Protein AF-0000000086571481 (afdb_homodimer)

Radius of gyration: 24.24 Å; Cα contacts (8 Å, |Δi|>4): 259; chains: 2; bounding box: 59×86×60 Å

pLDDT: mean 73.77, std 25.84, range [26.7, 97.31]

Foldseek 3Di:
DPPPPPPPPVVVVVVVVPDVPVCPDPVLDQDEEEDEPPDPPDDDLLVVLVCCLPPHSHQEYEYADPPPSNVVSNPPRRRYYHYHYPPVCVVVVVVVVVVVD/DDPPVPPPPPVVVVVVVPDVVVCPPVPLPQDEEEDEPPDPPDDDLLVVLVCCLPPHSHQEYEYADPPPSNVVSNPPRRRYYHYHYPPVCVVVVVVVVVVVD

Secondary structure (DSSP, 8-state):
--------THHHHHHHHHS------S-----EEEE-TTSTTPPPHHHHHHHHHHHS---EEEESS--HHHHHHHTTSS-EEEEEE-GGGHHHHHHHHHTT-/--------THHHHHHHHH-------S-----EEEE-TTSTTPPPHHHHHHHHHHHS---EEEESS--HHHHHHHTTSS-EEEEEE-GGGHHHHHHHHHTT-

Solvent-accessible surface area (backbone atoms only — not comparable to full-atom values): 11844 Å² total; per-residue (Å²): 137,81,77,73,75,68,76,60,72,60,59,67,56,52,59,72,63,54,67,80,58,71,73,75,55,94,53,81,64,77,40,63,48,82,52,65,86,80,56,82,87,61,70,60,60,53,57,52,39,48,45,38,62,74,72,47,86,50,40,28,38,36,29,69,60,74,52,30,69,61,39,54,42,40,36,82,64,71,36,25,38,33,33,41,39,55,25,88,48,30,59,62,54,22,53,24,39,43,70,72,103,133,83,79,72,73,70,76,61,71,60,58,64,56,51,58,73,63,52,67,78,58,71,74,73,54,92,53,79,63,79,37,63,47,82,53,64,87,81,57,82,88,60,70,60,60,55,57,52,41,48,44,39,62,74,73,49,86,51,40,27,38,35,29,68,59,73,51,32,69,62,37,54,44,40,35,84,64,70,35,25,38,32,30,41,39,55,26,90,48,30,58,61,54,22,53,25,40,43,71,74,106

Structure (mmCIF, N/CA/C/O backbone):
data_AF-0000000086571481-model_v1
#
loop_
_entity.id
_entity.type
_entity.pdbx_description
1 polymer 'Glucan endo-1,3-beta-D-glucosidase'
#
loop_
_atom_site.group_PDB
_atom_site.id
_atom_site.type_symbol
_atom_site.label_atom_id
_atom_site.label_alt_id
_atom_site.label_comp_id
_atom_site.label_asym_id
_atom_site.label_entity_id
_atom_site.label_seq_id
_atom_site.pdbx_PDB_ins_code
_atom_site.Cartn_x
_atom_site.Cartn_y
_atom_site.Cartn_z
_atom_site.occupancy
_atom_site.B_iso_or_equiv
_atom_site.auth_seq_id
_atom_site.auth_comp_id
_atom_site.auth_asym_id
_atom_site.auth_atom_id
_atom_site.pdbx_PDB_model_num
ATOM 1 N N . MET A 1 1 ? -39.125 31.594 43.531 1 30.11 1 MET A N 1
ATOM 2 C CA . MET A 1 1 ? -38.25 32.219 42.531 1 30.11 1 MET A CA 1
ATOM 3 C C . MET A 1 1 ? -37 31.375 42.281 1 30.11 1 MET A C 1
ATOM 5 O O . MET A 1 1 ? -36 31.531 42.969 1 30.11 1 MET A O 1
ATOM 9 N N . GLU A 1 2 ? -37.219 30 42.125 1 37.22 2 GLU A N 1
ATOM 10 C CA . GLU A 1 2 ? -36.281 28.891 41.969 1 37.22 2 GLU A CA 1
ATOM 11 C C . GLU A 1 2 ? -35.344 29.094 40.781 1 37.22 2 GLU A C 1
ATOM 13 O O . GLU A 1 2 ? -35.812 29.328 39.656 1 37.22 2 GLU A O 1
ATOM 18 N N . LYS A 1 3 ? -34.219 29.812 41.062 1 36.91 3 LYS A N 1
ATOM 19 C CA . LYS A 1 3 ? -33.094 30.141 40.188 1 36.91 3 LYS A CA 1
ATOM 20 C C . LYS A 1 3 ? -32.656 28.906 39.375 1 36.91 3 LYS A C 1
ATOM 22 O O . LYS A 1 3 ? -32.312 27.891 39.969 1 36.91 3 LYS A O 1
ATOM 27 N N . GLU A 1 4 ? -33.406 28.609 38.312 1 39.09 4 GLU A N 1
ATOM 28 C CA . GLU A 1 4 ? -33.094 27.641 37.25 1 39.09 4 GLU A CA 1
ATOM 29 C C . GLU A 1 4 ? -31.641 27.766 36.812 1 39.09 4 GLU A C 1
ATOM 31 O O . GLU A 1 4 ? -31.25 28.766 36.188 1 39.09 4 GLU A O 1
ATOM 36 N N . ASN A 1 5 ? -30.734 27.484 37.844 1 38.47 5 ASN A N 1
ATOM 37 C CA . ASN A 1 5 ? -29.312 27.375 37.531 1 38.47 5 ASN A CA 1
ATOM 38 C C . ASN A 1 5 ? -29.078 26.672 36.219 1 38.47 5 ASN A C 1
ATOM 40 O O . ASN A 1 5 ? -29.438 25.516 36.031 1 38.47 5 ASN A O 1
ATOM 44 N N . GLY A 1 6 ? -29.469 27.453 35.188 1 35.94 6 GLY A N 1
ATOM 45 C CA . GLY A 1 6 ? -29.203 27.094 33.812 1 35.94 6 GLY A CA 1
ATOM 46 C C . GLY A 1 6 ? -27.828 26.5 33.594 1 35.94 6 GLY A C 1
ATOM 47 O O . GLY A 1 6 ? -26.812 27.156 33.844 1 35.94 6 GLY A O 1
ATOM 48 N N . VAL A 1 7 ? -27.719 25.203 34.125 1 40.81 7 VAL A N 1
ATOM 49 C CA . VAL A 1 7 ? -26.609 24.344 33.75 1 40.81 7 VAL A CA 1
ATOM 50 C C . VAL A 1 7 ? -26.156 24.625 32.344 1 40.81 7 VAL A C 1
ATOM 52 O O . VAL A 1 7 ? -26.938 24.469 31.391 1 40.81 7 VAL A O 1
ATOM 55 N N . SER A 1 8 ? -25.406 25.75 32.219 1 38.91 8 SER A N 1
ATOM 56 C CA . SER A 1 8 ? -24.812 26.312 31.016 1 38.91 8 SER A CA 1
ATOM 57 C C . SER A 1 8 ? -24.25 25.219 30.125 1 38.91 8 SER A C 1
ATOM 59 O O . SER A 1 8 ? -23.578 24.297 30.609 1 38.91 8 SER A O 1
ATOM 61 N N . THR A 1 9 ? -24.969 24.875 29.016 1 44 9 THR A N 1
ATOM 62 C CA . THR A 1 9 ? -24.688 24.141 27.781 1 44 9 THR A CA 1
ATOM 63 C C . THR A 1 9 ? -23.203 24.266 27.406 1 44 9 THR A C 1
ATOM 65 O O . THR A 1 9 ? -22.734 23.578 26.5 1 44 9 THR A O 1
ATOM 68 N N . SER A 1 10 ? -22.594 25.25 28.125 1 44.09 10 SER A N 1
ATOM 69 C CA . SER A 1 10 ? -21.234 25.531 27.656 1 44.09 10 SER A CA 1
ATOM 70 C C . SER A 1 10 ? -20.266 24.438 28.062 1 44.09 10 SER A C 1
ATOM 72 O O . SER A 1 10 ? -19.281 24.172 27.375 1 44.09 10 SER A O 1
ATOM 74 N N . VAL A 1 11 ? -20.531 23.875 29.312 1 40.03 11 VAL A N 1
ATOM 75 C CA . VAL A 1 11 ? -19.531 22.969 29.859 1 40.03 11 VAL A CA 1
ATOM 76 C C . VAL A 1 11 ? -19.516 21.656 29.047 1 40.03 11 VAL A C 1
ATOM 78 O O . VAL A 1 11 ? -18.469 21.031 28.891 1 40.03 11 VAL A O 1
ATOM 81 N N . VAL A 1 12 ? -20.734 21.203 28.688 1 36.91 12 VAL A N 1
ATOM 82 C CA . VAL A 1 12 ? -20.766 19.938 27.984 1 36.91 12 VAL A CA 1
ATOM 83 C C . VAL A 1 12 ? -20.047 20.062 26.641 1 36.91 12 VAL A C 1
ATOM 85 O O . VAL A 1 12 ? -19.578 19.078 26.078 1 36.91 12 VAL A O 1
ATOM 88 N N . ALA A 1 13 ? -20.188 21.25 26.031 1 37.34 13 ALA A N 1
ATOM 89 C CA . ALA A 1 13 ? -19.516 21.406 24.734 1 37.34 13 ALA A CA 1
ATOM 90 C C . ALA A 1 13 ? -18 21.344 24.891 1 37.34 13 ALA A C 1
ATOM 92 O O . ALA A 1 13 ? -17.312 20.812 24.016 1 37.34 13 ALA A O 1
ATOM 93 N N . ASN A 1 14 ? -17.5 21.844 26.016 1 34.12 14 ASN A N 1
ATOM 94 C CA . ASN A 1 14 ? -16.047 21.859 26.172 1 34.12 14 ASN A CA 1
ATOM 95 C C . ASN A 1 14 ? -15.484 20.453 26.375 1 34.12 14 ASN A C 1
ATOM 97 O O . ASN A 1 14 ? -14.328 20.188 26.047 1 34.12 14 ASN A O 1
ATOM 101 N N . VAL A 1 15 ? -16.188 19.641 27.188 1 34.75 15 VAL A N 1
ATOM 102 C CA . VAL A 1 15 ? -15.57 18.359 27.516 1 34.75 15 VAL A CA 1
ATOM 103 C C . VAL A 1 15 ? -15.453 17.516 26.266 1 34.75 15 VAL A C 1
ATOM 105 O O . VAL A 1 15 ? -14.508 16.734 26.109 1 34.75 15 VAL A O 1
ATOM 108 N N . LEU A 1 16 ? -16.547 17.562 25.453 1 33 16 LEU A N 1
ATOM 109 C CA . LEU A 1 16 ? -16.422 16.703 24.297 1 33 16 LEU A CA 1
ATOM 110 C C . LEU A 1 16 ? -15.266 17.141 23.406 1 33 16 LEU A C 1
ATOM 112 O O . LEU A 1 16 ? -14.852 16.406 22.5 1 33 16 LEU A O 1
ATOM 116 N N . LEU A 1 17 ? -14.969 18.453 23.469 1 32.47 17 LEU A N 1
ATOM 117 C CA . LEU A 1 17 ? -13.891 18.859 22.562 1 32.47 17 LEU A CA 1
ATOM 118 C C . LEU A 1 17 ? -12.562 18.266 23 1 32.47 17 LEU A C 1
ATOM 120 O O . LEU A 1 17 ? -11.57 18.344 22.281 1 32.47 17 LEU A O 1
ATOM 124 N N . THR A 1 18 ? -12.445 18.016 24.344 1 29.84 18 THR A N 1
ATOM 125 C CA . THR A 1 18 ? -11.086 17.766 24.828 1 29.84 18 THR A CA 1
ATOM 126 C C . THR A 1 18 ? -10.406 16.703 23.969 1 29.84 18 THR A C 1
ATOM 128 O O . THR A 1 18 ? -9.273 16.891 23.516 1 29.84 18 THR A O 1
ATOM 131 N N . PHE A 1 19 ? -10.43 15.43 24.594 1 26.7 19 PHE A N 1
ATOM 132 C CA . PHE A 1 19 ? -9.336 14.477 24.703 1 26.7 19 PHE A CA 1
ATOM 133 C C . PHE A 1 19 ? -9.031 13.836 23.359 1 26.7 19 PHE A C 1
ATOM 135 O O . PHE A 1 19 ? -8.258 12.875 23.281 1 26.7 19 PHE A O 1
ATOM 142 N N . VAL A 1 20 ? -9.969 13.922 22.344 1 27.55 20 VAL A N 1
ATOM 143 C CA . VAL A 1 20 ? -9.461 12.938 21.406 1 27.55 20 VAL A CA 1
ATOM 144 C C . VAL A 1 20 ? -8.047 13.312 20.969 1 27.55 20 VAL A C 1
ATOM 146 O O . VAL A 1 20 ? -7.859 14.062 20.016 1 27.55 20 VAL A O 1
ATOM 149 N N . ILE A 1 21 ? -7.336 13.992 21.891 1 27.34 21 ILE A N 1
ATOM 150 C CA . ILE A 1 21 ? -5.934 14.156 21.516 1 27.34 21 ILE A CA 1
ATOM 151 C C . ILE A 1 21 ? -5.359 12.812 21.062 1 27.34 21 ILE A C 1
ATOM 153 O O . ILE A 1 21 ? -5.203 11.891 21.875 1 27.34 21 ILE A O 1
ATOM 157 N N . THR A 1 22 ? -6 12.18 20.078 1 28.73 22 THR A N 1
ATOM 158 C CA . THR A 1 22 ? -5.234 11.047 19.562 1 28.73 22 THR A CA 1
ATOM 159 C C . THR A 1 22 ? -3.74 11.352 19.594 1 28.73 22 THR A C 1
ATOM 161 O O . THR A 1 22 ? -3.299 12.375 19.078 1 28.73 22 THR A O 1
ATOM 164 N N . PHE A 1 23 ? -3.145 11.141 20.766 1 26.94 23 PHE A N 1
ATOM 165 C CA . PHE A 1 23 ? -1.722 11 21.047 1 26.94 23 PHE A CA 1
ATOM 166 C C . PHE A 1 23 ? -0.96 10.57 19.797 1 26.94 23 PHE A C 1
ATOM 168 O O . PHE A 1 23 ? -1.201 9.492 19.266 1 26.94 23 PHE A O 1
ATOM 175 N N . PHE A 1 24 ? -0.758 11.5 18.891 1 29.8 24 PHE A N 1
ATOM 176 C CA . PHE A 1 24 ? 0.356 11.43 17.953 1 29.8 24 PHE A CA 1
ATOM 177 C C . PHE A 1 24 ? 1.649 11.078 18.672 1 29.8 24 PHE A C 1
ATOM 179 O O . PHE A 1 24 ? 2.326 11.953 19.219 1 29.8 24 PHE A O 1
ATOM 186 N N . ILE A 1 25 ? 1.537 10.406 19.891 1 30.2 25 ILE A N 1
ATOM 187 C CA . ILE A 1 25 ? 2.826 10.125 20.516 1 30.2 25 ILE A CA 1
ATOM 188 C C . ILE A 1 25 ? 3.922 10.117 19.453 1 30.2 25 ILE A C 1
ATOM 190 O O . ILE A 1 25 ? 3.637 9.992 18.25 1 30.2 25 ILE A O 1
ATOM 194 N N . GLY A 1 26 ? 5.223 9.789 20.031 1 34.69 26 GLY A N 1
ATOM 195 C CA . GLY A 1 26 ? 6.566 9.805 19.484 1 34.69 26 GLY A CA 1
ATOM 196 C C . GLY A 1 26 ? 6.656 9.141 18.109 1 34.69 26 GLY A C 1
ATOM 197 O O . GLY A 1 26 ? 7.25 8.07 17.969 1 34.69 26 GLY A O 1
ATOM 198 N N . VAL A 1 27 ? 5.734 8.68 17.5 1 36.59 27 VAL A N 1
ATOM 199 C CA . VAL A 1 27 ? 5.402 7.879 16.328 1 36.59 27 VAL A CA 1
ATOM 200 C C . VAL A 1 27 ? 6.258 8.32 15.133 1 36.59 27 VAL A C 1
ATOM 202 O O . VAL A 1 27 ? 6.129 9.445 14.648 1 36.59 27 VAL A O 1
ATOM 205 N N . GLN A 1 28 ? 7.574 8.234 15.281 1 45.03 28 GLN A N 1
ATOM 206 C CA . GLN A 1 28 ? 8.312 8.664 14.094 1 45.03 28 GLN A CA 1
ATOM 207 C C . GLN A 1 28 ? 7.414 8.656 12.859 1 45.03 28 GLN A C 1
ATOM 209 O O . GLN A 1 28 ? 6.891 7.605 12.477 1 45.03 28 GLN A O 1
ATOM 214 N N . GLY A 1 29 ? 6.418 9.555 12.805 1 61.88 29 GLY A N 1
ATOM 215 C CA . GLY A 1 29 ? 5.504 9.758 11.688 1 61.88 29 GLY A CA 1
ATOM 216 C C . GLY A 1 29 ? 6.082 9.312 10.359 1 61.88 29 GLY A C 1
ATOM 217 O O . GLY A 1 29 ? 7.301 9.195 10.211 1 61.88 29 GLY A O 1
ATOM 218 N N . THR A 1 30 ? 5.398 8.484 9.898 1 74.69 30 THR A N 1
ATOM 219 C CA . THR A 1 30 ? 5.75 8.156 8.523 1 74.69 30 THR A CA 1
ATOM 220 C C . THR A 1 30 ? 5.652 9.391 7.637 1 74.69 30 THR A C 1
ATOM 222 O O . THR A 1 30 ? 4.625 10.078 7.625 1 74.69 30 THR A O 1
ATOM 225 N N . ILE A 1 31 ? 6.805 10.031 7.43 1 84.25 31 ILE A N 1
ATOM 226 C CA . ILE A 1 31 ? 6.855 11.008 6.344 1 84.25 31 ILE A CA 1
ATOM 227 C C . ILE A 1 31 ? 7.074 10.281 5.016 1 84.25 31 ILE A C 1
ATOM 229 O O . ILE A 1 31 ? 8.031 9.523 4.867 1 84.25 31 ILE A O 1
ATOM 233 N N . GLY A 1 32 ? 6.18 10.414 4.168 1 87.25 32 GLY A N 1
ATOM 234 C CA . GLY A 1 32 ? 6.25 9.672 2.92 1 87.25 32 GLY A CA 1
ATOM 235 C C . GLY A 1 32 ? 6.137 10.562 1.692 1 87.25 32 GLY A C 1
ATOM 236 O O . GLY A 1 32 ? 5.777 11.734 1.798 1 87.25 32 GLY A O 1
ATOM 237 N N . VAL A 1 33 ? 6.574 10.102 0.545 1 87.75 33 VAL A N 1
ATOM 238 C CA . VAL A 1 33 ? 6.41 10.727 -0.762 1 87.75 33 VAL A CA 1
ATOM 239 C C . VAL A 1 33 ? 5.738 9.75 -1.725 1 87.75 33 VAL A C 1
ATOM 241 O O . VAL A 1 33 ? 5.809 8.531 -1.532 1 87.75 33 VAL A O 1
ATOM 244 N N . ASN A 1 34 ? 4.926 10.266 -2.604 1 86.94 34 ASN A N 1
ATOM 245 C CA . ASN A 1 34 ? 4.395 9.469 -3.703 1 86.94 34 ASN A CA 1
ATOM 246 C C . ASN A 1 34 ? 5.41 9.328 -4.832 1 86.94 34 ASN A C 1
ATOM 248 O O . ASN A 1 34 ? 6.023 10.312 -5.25 1 86.94 34 ASN A O 1
ATOM 252 N N . TYR A 1 35 ? 5.703 8.047 -5.141 1 88.31 35 TYR A N 1
ATOM 253 C CA . TYR A 1 35 ? 6.562 7.762 -6.285 1 88.31 35 TYR A CA 1
ATOM 254 C C . TYR A 1 35 ? 5.793 7.02 -7.375 1 88.31 35 TYR A C 1
ATOM 256 O O . TYR A 1 35 ? 5.297 5.914 -7.152 1 88.31 35 TYR A O 1
ATOM 264 N N . GLY A 1 36 ? 5.48 7.699 -8.445 1 81.94 36 GLY A N 1
ATOM 265 C CA . GLY A 1 36 ? 4.859 7.109 -9.617 1 81.94 36 GLY A CA 1
ATOM 266 C C . GLY A 1 36 ? 5.688 7.277 -10.883 1 81.94 36 GLY A C 1
ATOM 267 O O . GLY A 1 36 ? 6.461 8.234 -11 1 81.94 36 GLY A O 1
ATOM 268 N N . THR A 1 37 ? 5.789 6.234 -11.688 1 70.62 37 THR A N 1
ATOM 269 C CA . THR A 1 37 ? 6.594 6.23 -12.906 1 70.62 37 THR A CA 1
ATOM 270 C C . THR A 1 37 ? 5.949 7.098 -13.984 1 70.62 37 THR A C 1
ATOM 272 O O . THR A 1 37 ? 6.449 7.176 -15.109 1 70.62 37 THR A O 1
ATOM 275 N N . VAL A 1 38 ? 4.957 7.758 -13.672 1 66.31 38 VAL A N 1
ATOM 276 C CA . VAL A 1 38 ? 4.254 8.453 -14.75 1 66.31 38 VAL A CA 1
ATOM 277 C C . VAL A 1 38 ? 4.996 9.742 -15.102 1 66.31 38 VAL A C 1
ATOM 279 O O . VAL A 1 38 ? 4.883 10.242 -16.219 1 66.31 38 VAL A O 1
ATOM 282 N N . VAL A 1 39 ? 5.809 10.188 -14.227 1 61.25 39 VAL A N 1
ATOM 283 C CA . VAL A 1 39 ? 6.48 11.453 -14.516 1 61.25 39 VAL A CA 1
ATOM 284 C C . VAL A 1 39 ? 7.699 11.195 -15.398 1 61.25 39 VAL A C 1
ATOM 286 O O . VAL A 1 39 ? 8.453 10.242 -15.172 1 61.25 39 VAL A O 1
ATOM 289 N N . ASN A 1 40 ? 7.812 11.961 -16.469 1 73.12 40 ASN A N 1
ATOM 290 C CA . ASN A 1 40 ? 8.93 11.914 -17.406 1 73.12 40 ASN A CA 1
ATOM 291 C C . ASN A 1 40 ? 10.211 12.438 -16.781 1 73.12 40 ASN A C 1
ATOM 293 O O . ASN A 1 40 ? 10.172 13.281 -15.883 1 73.12 40 ASN A O 1
ATOM 297 N N . ASP A 1 41 ? 11.367 11.797 -17.094 1 80.81 41 ASP A N 1
ATOM 298 C CA . ASP A 1 41 ? 12.727 12.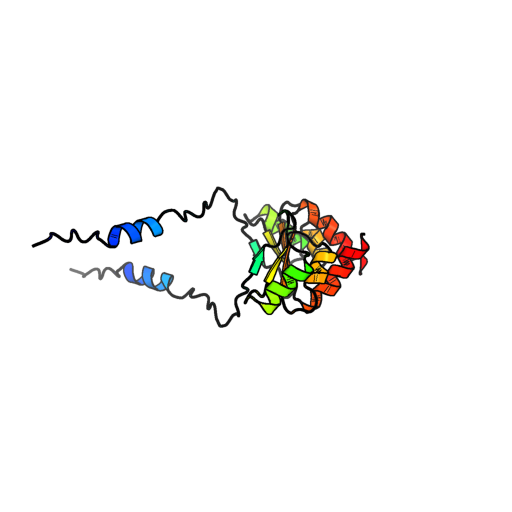273 -16.812 1 80.81 41 ASP A CA 1
ATOM 299 C C . ASP A 1 41 ? 13.086 12.062 -15.344 1 80.81 41 ASP A C 1
ATOM 301 O O . ASP A 1 41 ? 13.82 12.875 -14.766 1 80.81 41 ASP A O 1
ATOM 305 N N . LEU A 1 42 ? 12.375 11.227 -14.734 1 80 42 LEU A N 1
ATOM 306 C CA . LEU A 1 42 ? 12.852 10.875 -13.398 1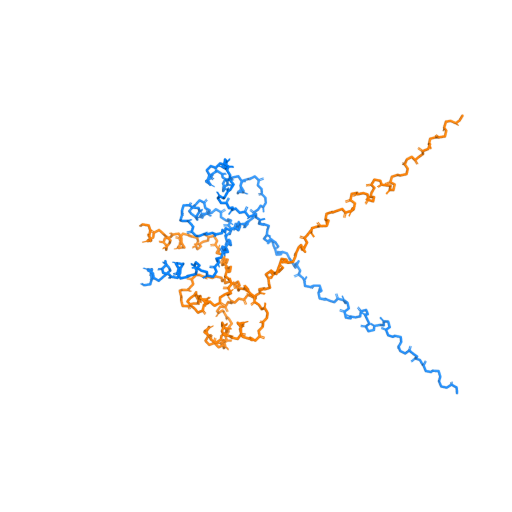 80 42 LEU A CA 1
ATOM 307 C C . LEU A 1 42 ? 14.164 10.094 -13.477 1 80 42 LEU A C 1
ATOM 309 O O . LEU A 1 42 ? 14.359 9.297 -14.398 1 80 42 LEU A O 1
ATOM 313 N N . PRO A 1 43 ? 15.125 10.547 -12.6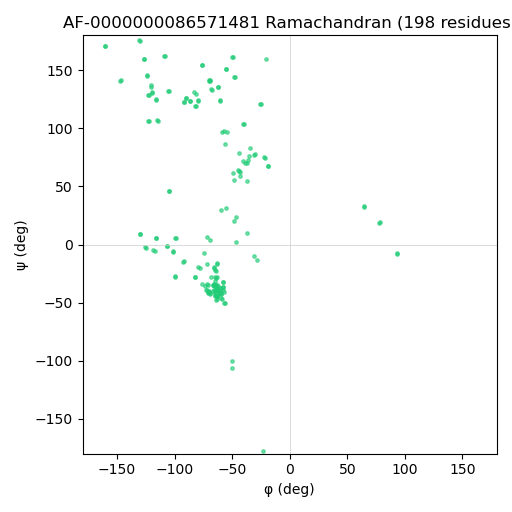09 1 89.88 43 PRO A N 1
ATOM 314 C CA . PRO A 1 43 ? 16.297 9.68 -12.523 1 89.88 43 PRO A CA 1
ATOM 315 C C . PRO A 1 43 ? 15.945 8.211 -12.305 1 89.88 43 PRO A C 1
ATOM 317 O O . PRO A 1 43 ? 14.789 7.891 -12.016 1 89.88 43 PRO A O 1
ATOM 320 N N . PRO A 1 44 ? 16.969 7.258 -12.617 1 93.62 44 PRO A N 1
ATOM 321 C CA . PRO A 1 44 ? 16.719 5.855 -12.273 1 93.62 44 PRO A CA 1
ATOM 322 C C . PRO A 1 44 ? 16.203 5.688 -10.844 1 93.62 44 PRO A C 1
ATOM 324 O O . PRO A 1 44 ? 16.594 6.438 -9.945 1 93.62 44 PRO A O 1
ATOM 327 N N . VAL A 1 45 ? 15.367 4.805 -10.594 1 93.81 45 VAL A N 1
ATOM 328 C CA . VAL A 1 45 ? 14.695 4.602 -9.312 1 93.81 45 VAL A CA 1
ATOM 329 C C . VAL A 1 45 ? 15.727 4.383 -8.211 1 93.81 45 VAL A C 1
ATOM 331 O O . VAL A 1 45 ? 15.516 4.793 -7.066 1 93.81 45 VAL A O 1
ATOM 334 N N . GLU A 1 46 ? 16.922 3.729 -8.562 1 96.69 46 GLU A N 1
ATOM 335 C CA . GLU A 1 46 ? 17.969 3.5 -7.57 1 96.69 46 GLU A CA 1
ATOM 336 C C . GLU A 1 46 ? 18.516 4.82 -7.043 1 96.69 46 GLU A C 1
ATOM 338 O O . GLU A 1 46 ? 18.844 4.93 -5.859 1 96.69 46 GLU A O 1
ATOM 343 N N . GLU A 1 47 ? 18.609 5.719 -7.965 1 95.62 47 GLU A N 1
ATOM 344 C CA . GLU A 1 47 ? 19.109 7.035 -7.562 1 95.62 47 GLU A CA 1
ATOM 345 C C . GLU A 1 47 ? 18.094 7.75 -6.668 1 95.62 47 GLU A C 1
ATOM 347 O O . GLU A 1 47 ? 18.484 8.398 -5.691 1 95.62 47 GLU A O 1
ATOM 352 N N . VAL A 1 48 ? 16.812 7.66 -7.023 1 95.12 48 VAL A N 1
ATOM 353 C CA . VAL A 1 48 ? 15.766 8.258 -6.203 1 95.12 48 VAL A CA 1
ATOM 354 C C . VAL A 1 48 ? 15.789 7.637 -4.809 1 95.12 48 VAL A C 1
ATOM 356 O O . VAL A 1 48 ? 15.773 8.352 -3.805 1 95.12 48 VAL A O 1
ATOM 359 N N . ALA A 1 49 ? 15.883 6.324 -4.676 1 96.75 49 ALA A N 1
ATOM 360 C CA . ALA A 1 49 ? 15.914 5.617 -3.398 1 96.75 49 ALA A CA 1
ATOM 361 C C . ALA A 1 49 ? 17.109 6.066 -2.557 1 96.75 49 ALA A C 1
ATOM 363 O O . ALA A 1 49 ? 16.969 6.316 -1.358 1 96.75 49 ALA A O 1
ATOM 364 N N . HIS A 1 50 ? 18.234 6.199 -3.191 1 96.88 50 HIS A N 1
ATOM 365 C CA . HIS A 1 50 ? 19.453 6.645 -2.506 1 96.88 50 HIS A CA 1
ATOM 366 C C . HIS A 1 50 ? 19.297 8.062 -1.974 1 96.88 50 HIS A C 1
ATOM 368 O O . HIS A 1 50 ? 19.656 8.352 -0.832 1 96.88 50 HIS A O 1
ATOM 374 N N . PHE A 1 51 ? 18.797 8.992 -2.801 1 96.25 51 PHE A N 1
ATOM 375 C CA . PHE A 1 51 ? 18.562 10.375 -2.391 1 96.25 51 PHE A CA 1
ATOM 376 C C . PHE A 1 51 ? 17.641 10.43 -1.174 1 96.25 51 PHE A C 1
ATOM 378 O O . PHE A 1 51 ? 17.953 11.109 -0.19 1 96.25 51 PHE A O 1
ATOM 385 N N . LEU A 1 52 ? 16.469 9.719 -1.237 1 93.88 52 LEU A N 1
ATOM 386 C CA . LEU A 1 52 ? 15.516 9.719 -0.14 1 93.88 52 LEU A CA 1
ATOM 387 C C . LEU A 1 52 ? 16.156 9.227 1.15 1 93.88 52 LEU A C 1
ATOM 389 O O . LEU A 1 52 ? 15.938 9.805 2.219 1 93.88 52 LEU A O 1
ATOM 393 N N . LEU A 1 53 ? 17.031 8.172 0.98 1 96.44 53 LEU A N 1
ATOM 394 C CA . LEU A 1 53 ? 17.656 7.566 2.148 1 96.44 53 LEU A CA 1
ATOM 395 C C . LEU A 1 53 ? 18.719 8.5 2.734 1 96.44 53 LEU A C 1
ATOM 397 O O . LEU A 1 53 ? 18.781 8.695 3.951 1 96.44 53 LEU A O 1
ATOM 401 N N . GLN A 1 54 ? 19.484 9.18 1.906 1 96.69 54 GLN A N 1
ATOM 402 C CA . GLN A 1 54 ? 20.688 9.852 2.367 1 96.69 54 GLN A CA 1
ATOM 403 C C . GLN A 1 54 ? 20.438 11.336 2.586 1 96.69 54 GLN A C 1
ATOM 405 O O . GLN A 1 54 ? 21.125 11.977 3.393 1 96.69 54 GLN A O 1
ATOM 410 N N . LYS A 1 55 ? 19.531 11.883 1.874 1 96.25 55 LYS A N 1
ATOM 411 C CA . LYS A 1 55 ? 19.453 13.336 1.811 1 96.25 55 LYS A CA 1
ATOM 412 C C . LYS A 1 55 ? 18.141 13.844 2.381 1 96.25 55 LYS A C 1
ATOM 414 O O . LYS A 1 55 ? 17.891 15.055 2.412 1 96.25 55 LYS A O 1
ATOM 419 N N . THR A 1 56 ? 17.172 13.023 2.764 1 93.44 56 THR A N 1
ATOM 420 C CA . THR A 1 56 ? 15.891 13.461 3.287 1 93.44 56 THR A CA 1
ATOM 421 C C . THR A 1 56 ? 15.555 12.742 4.586 1 93.44 56 THR A C 1
ATOM 423 O O . THR A 1 56 ? 16.297 11.867 5.027 1 93.44 56 THR A O 1
ATOM 426 N N . ILE A 1 57 ? 14.461 13.094 5.254 1 92 57 ILE A N 1
ATOM 427 C CA . ILE A 1 57 ? 13.961 12.453 6.461 1 92 57 ILE A CA 1
ATOM 428 C C . ILE A 1 57 ? 12.836 11.484 6.098 1 92 57 ILE A C 1
ATOM 430 O O . ILE A 1 57 ? 12.172 10.938 6.98 1 92 57 ILE A O 1
ATOM 434 N N . ILE A 1 58 ? 12.594 11.297 4.812 1 90 58 ILE A N 1
ATOM 435 C CA . ILE A 1 58 ? 11.523 10.43 4.34 1 90 58 ILE A CA 1
ATOM 436 C C . ILE A 1 58 ? 11.773 8.992 4.801 1 90 58 ILE A C 1
ATOM 438 O O . ILE A 1 58 ? 12.891 8.477 4.668 1 90 58 ILE A O 1
ATOM 442 N N . ASN A 1 59 ? 10.773 8.344 5.285 1 93.5 59 ASN A N 1
ATOM 443 C CA . ASN A 1 59 ? 10.93 6.957 5.707 1 93.5 59 ASN A CA 1
ATOM 444 C C . ASN A 1 59 ? 9.844 6.066 5.125 1 93.5 59 ASN A C 1
ATOM 446 O O . ASN A 1 59 ? 9.711 4.906 5.52 1 93.5 59 ASN A O 1
ATOM 450 N N . CYS A 1 60 ? 9.062 6.613 4.211 1 94.06 60 CYS A N 1
ATOM 451 C CA . CYS A 1 60 ? 8.039 5.836 3.518 1 94.06 60 CYS A CA 1
ATOM 452 C C . CYS A 1 60 ? 7.852 6.336 2.09 1 94.06 60 CYS A C 1
ATOM 454 O O . CYS A 1 60 ? 7.883 7.543 1.839 1 94.06 60 CYS A O 1
ATOM 456 N N . VAL A 1 61 ? 7.664 5.441 1.146 1 94.44 61 VAL A N 1
ATOM 457 C CA . VAL A 1 61 ? 7.32 5.77 -0.233 1 94.44 61 VAL A CA 1
ATOM 458 C C . VAL A 1 61 ? 6.012 5.086 -0.619 1 94.44 61 VAL A C 1
ATOM 460 O O . VAL A 1 61 ? 5.809 3.908 -0.308 1 94.44 61 VAL A O 1
ATOM 463 N N . ARG A 1 62 ? 5.133 5.875 -1.125 1 92.06 62 ARG A N 1
ATOM 464 C CA . ARG A 1 62 ? 3.9 5.332 -1.686 1 92.06 62 ARG A CA 1
ATOM 465 C C . ARG A 1 62 ? 4.055 5.047 -3.176 1 92.06 62 ARG A C 1
ATOM 467 O O . ARG A 1 62 ? 4.438 5.93 -3.947 1 92.06 62 ARG A O 1
ATOM 474 N N . LEU A 1 63 ? 3.807 3.773 -3.5 1 93.38 63 LEU A N 1
ATOM 475 C CA . LEU A 1 63 ? 3.863 3.303 -4.879 1 93.38 63 LEU A CA 1
ATOM 476 C C . LEU A 1 63 ? 2.465 2.998 -5.406 1 93.38 63 LEU A C 1
ATOM 478 O O . LEU A 1 63 ? 1.548 2.725 -4.629 1 93.38 63 LEU A O 1
ATOM 482 N N . PHE A 1 64 ? 2.328 2.908 -6.742 1 89.56 64 PHE A N 1
ATOM 483 C CA . PHE A 1 64 ? 1.031 2.695 -7.371 1 89.56 64 PHE A CA 1
ATOM 484 C C . PHE A 1 64 ? 1.001 1.362 -8.109 1 89.56 64 PHE A C 1
ATOM 486 O O . PHE A 1 64 ? 0.038 1.061 -8.82 1 89.56 64 PHE A O 1
ATOM 493 N N . ASP A 1 65 ? 2.09 0.62 -7.938 1 88.12 65 ASP A N 1
ATOM 494 C CA . ASP A 1 65 ? 2.164 -0.751 -8.43 1 88.12 65 ASP A CA 1
ATOM 495 C C . ASP A 1 65 ? 3.268 -1.532 -7.719 1 88.12 65 ASP A C 1
ATOM 497 O O . ASP A 1 65 ? 4.023 -0.965 -6.926 1 88.12 65 ASP A O 1
ATOM 501 N N . ALA A 1 66 ? 3.273 -2.807 -7.969 1 91.25 66 ALA A N 1
ATOM 502 C CA . ALA A 1 66 ? 4.266 -3.682 -7.355 1 91.25 66 ALA A CA 1
ATOM 503 C C . ALA A 1 66 ? 5.34 -4.09 -8.359 1 91.25 66 ALA A C 1
ATOM 505 O O . ALA A 1 66 ? 5.73 -5.258 -8.422 1 91.25 66 ALA A O 1
ATOM 506 N N . ASN A 1 67 ? 5.836 -3.104 -9.117 1 90.31 67 ASN A N 1
ATOM 507 C CA . ASN A 1 67 ? 6.922 -3.375 -10.047 1 90.31 67 ASN A CA 1
ATOM 508 C C . ASN A 1 67 ? 8.164 -3.887 -9.328 1 90.31 67 ASN A C 1
ATOM 510 O O . ASN A 1 67 ? 8.688 -3.217 -8.438 1 90.31 67 ASN A O 1
ATOM 514 N N . PRO A 1 68 ? 8.664 -5.09 -9.734 1 92.31 68 PRO A N 1
ATOM 515 C CA . PRO A 1 68 ? 9.766 -5.699 -8.984 1 92.31 68 PRO A CA 1
ATOM 516 C C . PRO A 1 68 ? 11.031 -4.848 -8.992 1 92.31 68 PRO A C 1
ATOM 518 O O . PRO A 1 68 ? 11.766 -4.809 -8 1 92.31 68 PRO A O 1
ATOM 521 N N . SER A 1 69 ? 11.297 -4.176 -10.07 1 92.31 69 SER A N 1
ATOM 522 C CA . SER A 1 69 ? 12.484 -3.334 -10.133 1 92.31 69 SER A CA 1
ATOM 523 C C . SER A 1 69 ? 12.398 -2.176 -9.148 1 92.31 69 SER A C 1
ATOM 525 O O . SER A 1 69 ? 13.391 -1.837 -8.492 1 92.31 69 SER A O 1
ATOM 527 N N . THR A 1 70 ? 11.211 -1.577 -9.125 1 94.44 70 THR A N 1
ATOM 528 C CA . THR A 1 70 ? 11 -0.492 -8.172 1 94.44 70 THR A CA 1
ATOM 529 C C . THR A 1 70 ? 11.109 -1.002 -6.742 1 94.44 70 THR A C 1
ATOM 531 O O . THR A 1 70 ? 11.789 -0.395 -5.91 1 94.44 70 THR A O 1
ATOM 534 N N . 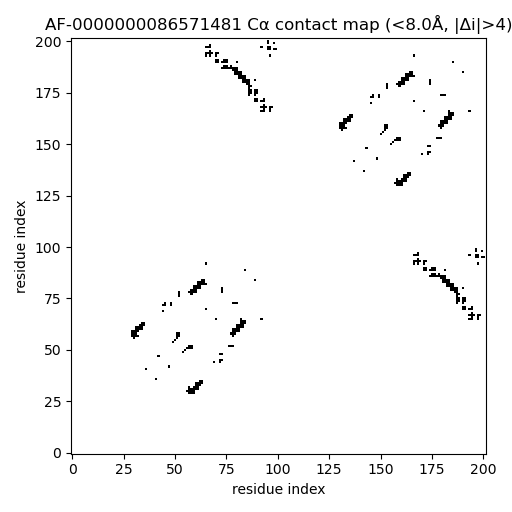LEU A 1 71 ? 10.523 -2.109 -6.461 1 95.31 71 LEU A N 1
ATOM 535 C CA . LEU A 1 71 ? 10.562 -2.701 -5.129 1 95.31 71 LEU A CA 1
ATOM 536 C C . LEU A 1 71 ? 11.992 -3.018 -4.711 1 95.31 71 LEU A C 1
ATOM 538 O O . LEU A 1 71 ? 12.406 -2.689 -3.596 1 95.31 71 LEU A O 1
ATOM 542 N N . ARG A 1 72 ? 12.766 -3.51 -5.594 1 96.56 72 ARG A N 1
ATOM 543 C CA . ARG A 1 72 ? 14.148 -3.883 -5.289 1 96.56 72 ARG A CA 1
ATOM 544 C C . ARG A 1 72 ? 14.984 -2.654 -4.961 1 96.56 72 ARG A C 1
ATOM 546 O O . ARG A 1 72 ? 15.875 -2.717 -4.109 1 96.56 72 ARG A O 1
ATOM 553 N N . ALA A 1 73 ? 14.641 -1.598 -5.648 1 96.69 73 ALA A N 1
ATOM 554 C CA . ALA A 1 73 ? 15.398 -0.371 -5.418 1 96.69 73 ALA A CA 1
ATOM 555 C C . ALA A 1 73 ? 15.203 0.134 -3.99 1 96.69 73 ALA A C 1
ATOM 557 O O . ALA A 1 73 ? 16.062 0.844 -3.453 1 96.69 73 ALA A O 1
ATOM 558 N N . PHE A 1 74 ? 14.117 -0.248 -3.305 1 97.25 74 PHE A N 1
ATOM 559 C CA . PHE A 1 74 ? 13.844 0.24 -1.96 1 97.25 74 PHE A CA 1
ATOM 560 C C . PHE A 1 74 ? 14.102 -0.847 -0.924 1 97.25 74 PHE A C 1
ATOM 562 O O . PHE A 1 74 ? 13.969 -0.61 0.279 1 97.25 74 PHE A O 1
ATOM 569 N N . ALA A 1 75 ? 14.5 -2.025 -1.403 1 97.25 75 ALA A N 1
ATOM 570 C CA . ALA A 1 75 ? 14.766 -3.127 -0.481 1 97.25 75 ALA A CA 1
ATOM 571 C C . ALA A 1 75 ? 16.016 -2.861 0.341 1 97.25 75 ALA A C 1
ATOM 573 O O . ALA A 1 75 ? 16.984 -2.285 -0.161 1 97.25 75 ALA A O 1
ATOM 574 N N . HIS A 1 76 ? 15.977 -3.229 1.594 1 96 76 HIS A N 1
ATOM 575 C CA . HIS A 1 76 ? 17.109 -3.268 2.504 1 96 76 HIS A CA 1
ATOM 576 C C . HIS A 1 76 ? 17.672 -1.868 2.754 1 96 76 HIS A C 1
ATOM 578 O O . HIS A 1 76 ? 18.875 -1.697 2.949 1 96 76 HIS A O 1
ATOM 584 N N . ASN A 1 77 ? 16.828 -0.833 2.75 1 97.06 77 ASN A N 1
ATOM 585 C CA . ASN A 1 77 ? 17.375 0.505 2.975 1 97.06 77 ASN A CA 1
ATOM 586 C C . ASN A 1 77 ? 16.656 1.206 4.129 1 97.06 77 ASN A C 1
ATOM 588 O O . ASN A 1 77 ? 16.969 2.354 4.453 1 97.06 77 ASN A O 1
ATOM 592 N N . GLY A 1 78 ? 15.695 0.592 4.68 1 95.12 78 GLY A N 1
ATOM 593 C CA . GLY A 1 78 ? 15.031 1.143 5.852 1 95.12 78 GLY A CA 1
ATOM 594 C C . GLY A 1 78 ? 13.805 1.974 5.504 1 95.12 78 GLY A C 1
ATOM 595 O O . GLY A 1 78 ? 13.055 2.381 6.395 1 95.12 78 GLY A O 1
ATOM 596 N N . ILE A 1 79 ? 13.531 2.26 4.258 1 95.56 79 ILE A N 1
ATOM 597 C CA . ILE A 1 79 ? 12.344 2.982 3.812 1 95.56 79 ILE A CA 1
ATOM 598 C C . ILE A 1 79 ? 11.195 2.004 3.604 1 95.56 79 ILE A C 1
ATOM 600 O O . ILE A 1 79 ? 11.312 1.059 2.818 1 95.56 79 ILE A O 1
ATOM 604 N N . GLU A 1 80 ? 10.156 2.219 4.234 1 95.75 80 GLU A N 1
ATOM 605 C CA . GLU A 1 80 ? 8.953 1.403 4.066 1 95.75 80 GLU A CA 1
ATOM 606 C C . GLU A 1 80 ? 8.227 1.752 2.775 1 95.75 80 GLU A C 1
ATOM 608 O O . GLU A 1 80 ? 8.297 2.889 2.303 1 95.75 80 GLU A O 1
ATOM 613 N N . VAL A 1 81 ? 7.469 0.753 2.268 1 96 81 VAL A N 1
ATOM 614 C CA . VAL A 1 81 ? 6.711 0.993 1.044 1 96 81 VAL A CA 1
ATOM 615 C C . VAL A 1 81 ? 5.223 0.8 1.312 1 96 81 VAL A C 1
ATOM 617 O O . VAL A 1 81 ? 4.828 -0.132 2.018 1 96 81 VAL A O 1
ATOM 620 N N . THR A 1 82 ? 4.445 1.72 0.914 1 94.69 82 THR A N 1
ATOM 621 C CA . THR A 1 82 ? 3 1.566 0.771 1 94.69 82 THR A CA 1
ATOM 622 C C . THR A 1 82 ? 2.613 1.44 -0.7 1 94.69 82 THR A C 1
ATOM 624 O O . THR A 1 82 ? 3.086 2.207 -1.54 1 94.69 82 THR A O 1
ATOM 627 N N . ILE A 1 83 ? 1.788 0.45 -0.978 1 94.81 83 ILE A N 1
ATOM 628 C CA . ILE A 1 83 ? 1.364 0.255 -2.359 1 94.81 83 ILE A CA 1
ATOM 629 C C . ILE A 1 83 ? -0.145 0.461 -2.471 1 94.81 83 ILE A C 1
ATOM 631 O O . ILE A 1 83 ? -0.917 -0.144 -1.723 1 94.81 83 ILE A O 1
ATOM 635 N N . ILE A 1 84 ? -0.602 1.344 -3.334 1 93.12 84 ILE A N 1
ATOM 636 C CA . ILE A 1 84 ? -2.01 1.473 -3.695 1 93.12 84 ILE A CA 1
ATOM 637 C C . ILE A 1 84 ? -2.32 0.57 -4.887 1 93.12 84 ILE A C 1
ATOM 639 O O . ILE A 1 84 ? -1.67 0.663 -5.93 1 93.12 84 ILE A O 1
ATOM 643 N N . VAL A 1 85 ? -3.326 -0.28 -4.723 1 94.69 85 VAL A N 1
ATOM 644 C CA . VAL A 1 85 ? -3.703 -1.249 -5.746 1 94.69 85 VAL A CA 1
ATOM 645 C C . VAL A 1 85 ? -5.164 -1.044 -6.137 1 94.69 85 VAL A C 1
ATOM 647 O O . VAL A 1 85 ? -6.074 -1.375 -5.371 1 94.69 85 VAL A O 1
ATOM 650 N N . PRO A 1 86 ? -5.355 -0.463 -7.352 1 94.12 86 PRO A N 1
ATOM 651 C CA . PRO A 1 86 ? -6.742 -0.401 -7.82 1 94.12 86 PRO A CA 1
ATOM 652 C C . PRO A 1 86 ? -7.414 -1.771 -7.852 1 94.12 86 PRO A C 1
ATOM 654 O O . PRO A 1 86 ? -6.75 -2.789 -8.055 1 94.12 86 PRO A O 1
ATOM 657 N N . ASN A 1 87 ? -8.719 -1.752 -7.668 1 96.5 87 ASN A N 1
ATOM 658 C CA . ASN A 1 87 ? -9.438 -3.012 -7.527 1 96.5 87 ASN A CA 1
ATOM 659 C C . ASN A 1 87 ? -9.234 -3.916 -8.742 1 96.5 87 ASN A C 1
ATOM 661 O O . ASN A 1 87 ? -9.109 -5.133 -8.602 1 96.5 87 ASN A O 1
ATOM 665 N N . GLU A 1 88 ? -9.156 -3.373 -9.938 1 95.69 88 GLU A N 1
ATOM 666 C CA . GLU A 1 88 ? -9.016 -4.137 -11.18 1 95.69 88 GLU A CA 1
ATOM 667 C C . GLU A 1 88 ? -7.672 -4.859 -11.227 1 95.69 88 GLU A C 1
ATOM 669 O O . GLU A 1 88 ? -7.516 -5.836 -11.969 1 95.69 88 GLU A O 1
ATOM 674 N N . GLN A 1 89 ? -6.742 -4.414 -10.445 1 93.75 89 GLN A N 1
ATOM 675 C CA . GLN A 1 89 ? -5.398 -4.984 -10.477 1 93.75 89 GLN A CA 1
ATOM 676 C C . GLN A 1 89 ? -5.188 -5.957 -9.32 1 93.75 89 GLN A C 1
ATOM 678 O O . GLN A 1 89 ? -4.152 -6.621 -9.242 1 93.75 89 GLN A O 1
ATOM 683 N N . ILE A 1 90 ? -6.062 -6.129 -8.398 1 95.31 90 ILE A N 1
ATOM 684 C CA . ILE A 1 90 ? -5.91 -6.965 -7.219 1 95.31 90 ILE A CA 1
ATOM 685 C C . ILE A 1 90 ? -5.711 -8.422 -7.637 1 95.31 90 ILE A C 1
ATOM 687 O O . ILE A 1 90 ? -4.852 -9.117 -7.09 1 95.31 90 ILE A O 1
ATOM 691 N N . PRO A 1 91 ? -6.465 -8.953 -8.672 1 94.31 91 PRO A N 1
ATOM 692 C CA . PRO A 1 91 ? -6.234 -10.352 -9.062 1 94.31 91 PRO A CA 1
ATOM 693 C C . PRO A 1 91 ? -4.801 -10.602 -9.523 1 94.31 91 PRO A C 1
ATOM 695 O O . PRO A 1 91 ? -4.234 -11.656 -9.234 1 94.31 91 PRO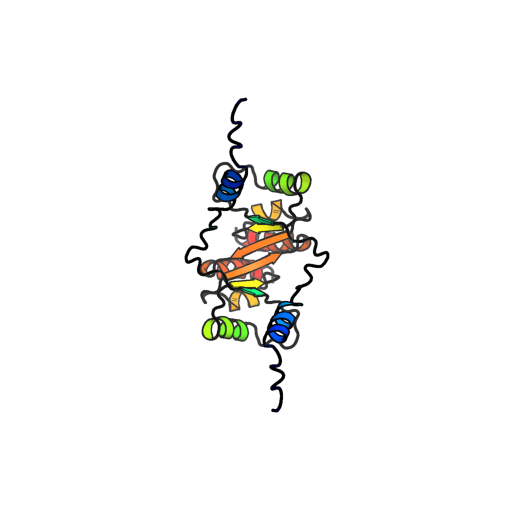 A O 1
ATOM 698 N N . ASP A 1 92 ? -4.238 -9.648 -10.211 1 90.88 92 ASP A N 1
ATOM 699 C CA . ASP A 1 92 ? -2.852 -9.797 -10.641 1 90.88 92 ASP A CA 1
ATOM 700 C C . ASP A 1 92 ? -1.911 -9.891 -9.445 1 90.88 92 ASP A C 1
ATOM 702 O O . ASP A 1 92 ? -1.016 -10.742 -9.414 1 90.88 92 ASP A O 1
ATOM 706 N N . LEU A 1 93 ? -2.146 -9.07 -8.539 1 90.88 93 LEU A N 1
ATOM 707 C CA . LEU A 1 93 ? -1.311 -9.094 -7.34 1 90.88 93 LEU A CA 1
ATOM 708 C C . LEU A 1 93 ? -1.506 -10.398 -6.566 1 90.88 93 LEU A C 1
ATOM 710 O O . LEU A 1 93 ? -0.54 -10.977 -6.062 1 90.88 93 LEU A O 1
ATOM 714 N N . ALA A 1 94 ? -2.697 -10.875 -6.484 1 91.69 94 ALA A N 1
ATOM 715 C CA . ALA A 1 94 ? -2.99 -12.117 -5.777 1 91.69 94 ALA A CA 1
ATOM 716 C C . ALA A 1 94 ? -2.287 -13.297 -6.43 1 91.69 94 ALA A C 1
ATOM 718 O O . ALA A 1 94 ? -1.781 -14.188 -5.742 1 91.69 94 ALA A O 1
ATOM 719 N N . LYS A 1 95 ? -2.281 -13.25 -7.727 1 88.25 95 LYS A N 1
ATOM 720 C CA . LYS A 1 95 ? -1.6 -14.312 -8.461 1 88.25 95 LYS A CA 1
ATOM 721 C C . LYS A 1 95 ? -0.103 -14.32 -8.164 1 88.25 95 LYS A C 1
ATOM 723 O O . LYS A 1 95 ? 0.501 -15.383 -8.016 1 88.25 95 LYS A O 1
ATOM 728 N N . LEU A 1 96 ? 0.42 -13.203 -8.062 1 82.94 96 LEU A N 1
ATOM 729 C CA . LEU A 1 96 ? 1.841 -13.086 -7.754 1 82.94 96 LEU A CA 1
ATOM 730 C C . LEU A 1 96 ? 2.141 -13.633 -6.363 1 82.94 96 LEU A C 1
ATOM 732 O O . LEU A 1 96 ? 3.154 -14.305 -6.156 1 82.94 96 LEU A O 1
ATOM 736 N N . SER A 1 97 ? 1.256 -13.453 -5.508 1 78.19 97 SER A N 1
ATOM 737 C CA . SER A 1 97 ? 1.475 -13.828 -4.117 1 78.19 97 SER A CA 1
ATOM 738 C C . SER A 1 97 ? 1.217 -15.32 -3.898 1 78.19 97 SER A C 1
ATOM 740 O O . SER A 1 97 ? 1.738 -15.914 -2.953 1 78.19 97 SER A O 1
ATOM 742 N N . PHE A 1 98 ? 0.375 -15.914 -4.668 1 68.5 98 PHE A N 1
ATOM 743 C CA . PHE A 1 98 ? 0.07 -17.344 -4.594 1 68.5 98 PHE A CA 1
ATOM 744 C C . PHE A 1 98 ? 1.244 -18.172 -5.098 1 68.5 98 PHE A C 1
ATOM 746 O O . PHE A 1 98 ? 1.509 -19.266 -4.578 1 68.5 98 PHE A O 1
ATOM 753 N N . ALA A 1 99 ? 1.897 -17.688 -6.0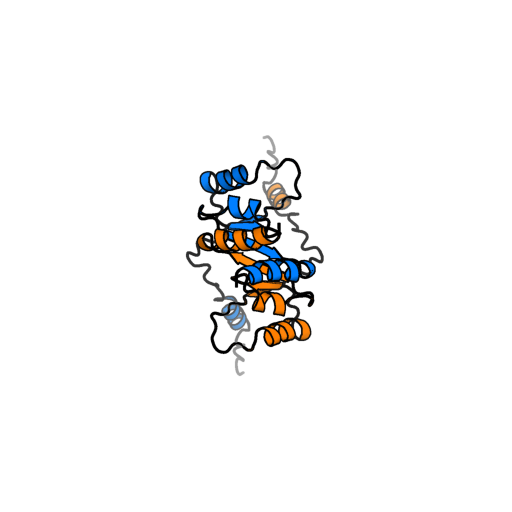23 1 61.44 99 ALA A N 1
ATOM 754 C CA . ALA A 1 99 ? 2.973 -18.469 -6.629 1 61.44 99 ALA A CA 1
ATOM 755 C C . ALA A 1 99 ? 4.074 -18.75 -5.617 1 61.44 99 ALA A C 1
ATOM 757 O O . ALA A 1 99 ? 4.898 -19.656 -5.824 1 61.44 99 ALA A O 1
ATOM 758 N N . GLN A 1 100 ? 4.113 -18.125 -4.648 1 57.09 100 GLN A N 1
ATOM 759 C CA . GLN A 1 100 ? 5.137 -18.453 -3.662 1 57.09 100 GLN A CA 1
ATOM 760 C C . GLN A 1 100 ? 4.605 -19.453 -2.633 1 57.09 100 GLN A C 1
ATOM 762 O O . GLN A 1 100 ? 5.383 -20.047 -1.882 1 57.09 100 GLN A O 1
ATOM 767 N N . GLN A 1 101 ? 3.227 -19.688 -2.562 1 45.03 101 GLN A N 1
ATOM 768 C CA . GLN A 1 101 ? 2.799 -20.75 -1.66 1 45.03 101 GLN A CA 1
ATOM 769 C C . GLN A 1 101 ? 2.984 -22.125 -2.301 1 45.03 101 GLN A C 1
ATOM 771 O O . GLN A 1 101 ? 2.875 -22.266 -3.521 1 45.03 101 GLN A O 1
ATOM 776 N N . MET B 1 1 ? 7.512 66 6.898 1 32.5 1 MET B N 1
ATOM 777 C CA . MET B 1 1 ? 7.328 64.812 7.723 1 32.5 1 MET B CA 1
ATOM 778 C C . MET B 1 1 ? 6.562 63.75 6.957 1 32.5 1 MET B C 1
ATOM 780 O O . MET B 1 1 ? 5.41 63.969 6.57 1 32.5 1 MET B O 1
ATOM 784 N N . GLU B 1 2 ? 7.305 62.938 6.133 1 38.75 2 GLU B N 1
ATOM 785 C CA . GLU B 1 2 ? 7.008 61.906 5.129 1 38.75 2 GLU B CA 1
ATOM 786 C C . GLU B 1 2 ? 6.109 60.812 5.703 1 38.75 2 GLU B C 1
ATOM 788 O O . GLU B 1 2 ? 6.383 60.281 6.781 1 38.75 2 GLU B O 1
ATOM 793 N N . LYS B 1 3 ? 4.773 60.938 5.453 1 39.41 3 LYS B N 1
ATOM 794 C CA . LYS B 1 3 ? 3.641 60.031 5.695 1 39.41 3 LYS B CA 1
ATOM 795 C C . LYS B 1 3 ? 3.963 58.625 5.273 1 39.41 3 LYS B C 1
ATOM 797 O O . LYS B 1 3 ? 4.062 58.312 4.078 1 39.41 3 LYS B O 1
ATOM 802 N N . GLU B 1 4 ? 4.996 58 5.973 1 39.94 4 GLU B N 1
ATOM 803 C CA . GLU B 1 4 ? 5.312 56.594 5.781 1 39.94 4 GLU B CA 1
ATOM 804 C C . GLU B 1 4 ? 4.059 55.719 5.859 1 39.94 4 GLU B C 1
ATOM 806 O O . GLU B 1 4 ? 3.432 55.625 6.918 1 39.94 4 GLU B O 1
ATOM 811 N N . ASN B 1 5 ? 3.123 56.031 4.875 1 39.03 5 ASN B N 1
ATOM 812 C CA . ASN B 1 5 ? 1.989 55.125 4.68 1 39.03 5 ASN B CA 1
ATOM 813 C C . ASN B 1 5 ? 2.391 53.688 4.883 1 39.03 5 ASN B C 1
ATOM 815 O O . ASN B 1 5 ? 3.236 53.156 4.152 1 39.03 5 ASN B O 1
ATOM 819 N N . GLY B 1 6 ? 2.611 53.375 6.18 1 36.84 6 GLY B N 1
ATOM 820 C CA . GLY B 1 6 ? 2.816 52.031 6.688 1 36.84 6 GLY B CA 1
ATOM 821 C C . GLY B 1 6 ? 1.958 51 5.988 1 36.84 6 GLY B C 1
ATOM 822 O O . GLY B 1 6 ? 0.728 51.062 6.059 1 36.84 6 GLY B O 1
ATOM 823 N N . VAL B 1 7 ? 2.326 50.75 4.656 1 41.59 7 VAL B N 1
ATOM 824 C CA . VA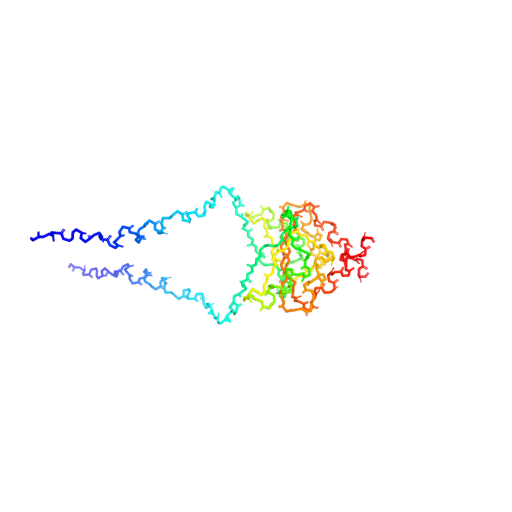L B 1 7 ? 1.854 49.531 3.971 1 41.59 7 VAL B CA 1
ATOM 825 C C . VAL B 1 7 ? 1.673 48.406 4.977 1 41.59 7 VAL B C 1
ATOM 827 O O . VAL B 1 7 ? 2.635 47.969 5.621 1 41.59 7 VAL B O 1
ATOM 830 N N . SER B 1 8 ? 0.537 48.531 5.68 1 39.19 8 SER B N 1
ATOM 831 C CA . SER B 1 8 ? 0.074 47.594 6.699 1 39.19 8 SER B CA 1
ATOM 832 C C . SER B 1 8 ? 0.315 46.156 6.27 1 39.19 8 SER B C 1
ATOM 834 O O . SER B 1 8 ? 0.023 45.781 5.133 1 39.19 8 SER B O 1
ATOM 836 N N . THR B 1 9 ? 1.361 45.5 6.848 1 44.41 9 THR B N 1
ATOM 837 C CA . THR B 1 9 ? 1.765 44.094 6.934 1 44.41 9 THR B CA 1
ATOM 838 C C . THR B 1 9 ? 0.543 43.156 6.938 1 44.41 9 THR B C 1
ATOM 840 O O . THR B 1 9 ? 0.676 41.938 6.816 1 44.41 9 THR B O 1
ATOM 843 N N . SER B 1 10 ? -0.617 43.875 7.074 1 45.59 10 SER B N 1
ATOM 844 C CA . SER B 1 10 ? -1.778 43 7.27 1 45.59 10 SER B CA 1
ATOM 845 C C . SER B 1 10 ? -2.203 42.344 5.957 1 45.59 10 SER B C 1
ATOM 847 O O . SER B 1 10 ? -2.744 41.25 5.957 1 45.59 10 SER B O 1
ATOM 849 N N . VAL B 1 11 ? -2.029 43.125 4.832 1 41.38 11 VAL B N 1
ATOM 850 C CA . VAL B 1 11 ? -2.592 42.656 3.578 1 41.38 11 VAL B CA 1
ATOM 851 C C . VAL B 1 11 ? -1.795 41.438 3.09 1 41.38 11 VAL B C 1
ATOM 853 O O . VAL B 1 11 ? -2.355 40.531 2.488 1 41.38 11 VAL B O 1
ATOM 856 N N . VAL B 1 12 ? -0.466 41.562 3.26 1 37.56 12 VAL B N 1
ATOM 857 C CA . VAL B 1 12 ? 0.314 40.438 2.711 1 37.56 12 VAL B CA 1
ATOM 858 C C . VAL B 1 12 ? 0.004 39.156 3.477 1 37.56 12 VAL B C 1
ATOM 860 O O . VAL B 1 12 ? 0.172 38.062 2.949 1 37.56 12 VAL B O 1
ATOM 863 N N . ALA B 1 13 ? -0.221 39.344 4.805 1 38.16 13 ALA B N 1
ATOM 864 C CA . ALA B 1 13 ? -0.51 38.125 5.562 1 38.16 13 ALA B CA 1
ATOM 865 C C . ALA B 1 13 ? -1.824 37.5 5.109 1 38.16 13 ALA B C 1
ATOM 867 O O . ALA B 1 13 ? -1.956 36.25 5.082 1 38.16 13 ALA B O 1
ATOM 868 N N . ASN B 1 14 ? -2.773 38.312 4.672 1 34.47 14 ASN B N 1
ATOM 869 C CA . ASN B 1 14 ? -4.059 37.75 4.27 1 34.47 14 ASN B CA 1
ATOM 870 C C . ASN B 1 14 ? -3.947 36.969 2.961 1 34.47 14 ASN B C 1
ATOM 872 O O . ASN B 1 14 ? -4.758 36.094 2.691 1 34.47 14 ASN B O 1
ATOM 876 N N . VAL B 1 15 ? -3.162 37.531 2.012 1 35.06 15 VAL B N 1
ATOM 877 C CA . VAL B 1 15 ? -3.176 36.875 0.712 1 35.06 15 VAL B CA 1
ATOM 878 C C . VAL B 1 15 ? -2.553 35.5 0.836 1 35.06 15 VAL B C 1
ATOM 880 O O . VAL B 1 15 ? -2.969 34.562 0.151 1 35.06 15 VAL B O 1
ATOM 883 N N . LEU B 1 16 ? -1.455 35.438 1.643 1 33.19 16 LEU B N 1
ATOM 884 C CA . LEU B 1 16 ? -0.867 34.125 1.705 1 33.19 16 LEU B CA 1
ATOM 885 C C . LEU B 1 16 ? -1.836 33.125 2.342 1 33.19 16 LEU B C 1
ATOM 887 O O . LEU B 1 16 ? -1.622 31.906 2.277 1 33.19 16 LEU B O 1
ATOM 891 N N . LEU B 1 17 ? -2.705 33.656 3.238 1 33 17 LEU B N 1
ATOM 892 C CA . LEU B 1 17 ? -3.611 32.719 3.848 1 33 17 LEU B CA 1
ATOM 893 C C . LEU B 1 17 ? -4.57 32.125 2.811 1 33 17 LEU B C 1
ATOM 895 O O . LEU B 1 17 ? -5.281 31.156 3.088 1 33 17 LEU B O 1
ATOM 899 N N . THR B 1 18 ? -4.84 32.938 1.742 1 30.45 18 THR B N 1
ATOM 900 C CA . THR B 1 18 ? -5.969 32.562 0.912 1 30.45 18 THR B CA 1
ATOM 901 C C . THR B 1 18 ? -5.855 31.078 0.521 1 30.45 18 THR B C 1
ATOM 903 O O . THR B 1 18 ? -6.812 30.312 0.682 1 30.45 18 THR B O 1
ATOM 906 N N . PHE B 1 19 ? -5.473 30.922 -0.832 1 26.78 19 PHE B N 1
ATOM 907 C CA . PHE B 1 19 ? -6.004 30.016 -1.832 1 26.78 19 PHE B CA 1
ATOM 908 C C . PHE B 1 19 ? -5.523 28.578 -1.572 1 26.78 19 PHE B C 1
ATOM 910 O O . PHE B 1 19 ? -5.648 27.719 -2.438 1 26.78 19 PHE B O 1
ATOM 917 N N . VAL B 1 20 ? -4.586 28.375 -0.581 1 27.89 20 VAL B N 1
ATOM 918 C CA . VAL B 1 20 ? -4.312 26.953 -0.72 1 27.89 20 VAL B CA 1
ATOM 919 C C . VAL B 1 20 ? -5.613 26.156 -0.62 1 27.89 20 VAL B C 1
ATOM 921 O O . VAL B 1 20 ? -6.059 25.828 0.479 1 27.89 20 VAL B O 1
ATOM 924 N N . ILE B 1 21 ? -6.707 26.797 -1.084 1 27.5 21 ILE B N 1
ATOM 925 C CA . ILE B 1 21 ? -7.887 25.953 -1.18 1 27.5 21 ILE B CA 1
ATOM 926 C C . ILE B 1 21 ? -7.496 24.594 -1.791 1 27.5 21 ILE B C 1
ATOM 928 O O . ILE B 1 21 ? -7.121 24.531 -2.963 1 27.5 21 ILE B O 1
ATOM 932 N N . THR B 1 22 ? -6.664 23.906 -1.084 1 28.89 22 THR B N 1
ATOM 933 C CA . THR B 1 22 ? -6.551 22.5 -1.485 1 28.89 22 THR B CA 1
ATOM 934 C C . THR B 1 22 ? -7.902 21.953 -1.946 1 28.89 22 THR B C 1
ATOM 936 O O . THR B 1 22 ? -8.891 22.047 -1.216 1 28.89 22 THR B O 1
ATOM 939 N N . PHE B 1 23 ? -8.305 22.344 -3.176 1 27.36 23 PHE B N 1
ATOM 940 C CA . PHE B 1 23 ? -9.367 21.719 -3.943 1 27.36 23 PHE B CA 1
ATOM 941 C C . PHE B 1 23 ? -9.609 20.297 -3.453 1 27.36 23 PHE B C 1
ATOM 943 O O . PHE B 1 23 ? -8.734 19.438 -3.564 1 27.36 23 PHE B O 1
ATOM 950 N N . PHE B 1 24 ? -10.242 20.188 -2.307 1 29.84 24 PHE B N 1
ATOM 951 C CA . PHE B 1 24 ? -11.008 18.984 -1.966 1 29.84 24 PHE B CA 1
ATOM 952 C C . PHE B 1 24 ? -11.93 18.594 -3.115 1 29.84 24 PHE B C 1
ATOM 954 O O . PHE B 1 24 ? -13.039 19.094 -3.232 1 29.84 24 PHE B O 1
ATOM 961 N N . ILE B 1 25 ? -11.664 19.062 -4.402 1 30.19 25 ILE B N 1
ATOM 962 C CA . ILE B 1 25 ? -12.625 18.578 -5.379 1 30.19 25 ILE B CA 1
ATOM 963 C C . ILE B 1 25 ? -13.32 17.328 -4.848 1 30.19 25 ILE B C 1
ATOM 965 O O . ILE B 1 25 ? -12.789 16.625 -3.977 1 30.19 25 ILE B O 1
ATOM 969 N N . GLY B 1 26 ? -14.562 17.047 -5.492 1 34.28 26 GLY B N 1
ATOM 970 C CA . GLY B 1 26 ? -15.461 15.93 -5.25 1 34.28 26 GLY B CA 1
ATOM 971 C C . GLY B 1 26 ? -14.727 14.633 -4.961 1 34.28 26 GLY B C 1
ATOM 972 O O . GLY B 1 26 ? -14.578 13.789 -5.848 1 34.28 26 GLY B O 1
ATOM 973 N N . VAL B 1 27 ? -13.539 14.531 -4.754 1 36.72 27 VAL B N 1
ATOM 974 C CA . VAL B 1 27 ? -12.531 13.492 -4.543 1 36.72 27 VAL B CA 1
ATOM 975 C C . VAL B 1 27 ? -13.133 12.352 -3.723 1 36.72 27 VAL B C 1
ATOM 977 O O . VAL B 1 27 ? -13.461 12.531 -2.549 1 36.72 27 VAL B O 1
ATOM 980 N N . GLN B 1 28 ? -14.25 11.805 -4.184 1 44.69 28 GLN B N 1
ATOM 981 C CA . GLN B 1 28 ? -14.719 10.711 -3.34 1 44.69 28 GLN B CA 1
ATOM 982 C C . GLN B 1 28 ? -13.594 10.188 -2.443 1 44.69 28 GLN B C 1
ATOM 984 O O . GLN B 1 28 ? -12.586 9.68 -2.936 1 44.69 28 GLN B O 1
ATOM 989 N N . GLY B 1 29 ? -13.148 11.008 -1.484 1 61.72 29 GLY B N 1
ATOM 990 C CA . GLY B 1 29 ? -12.148 10.664 -0.484 1 61.72 29 GLY B CA 1
ATOM 991 C C . GLY B 1 29 ? -12.086 9.18 -0.194 1 61.72 29 GLY B C 1
ATOM 992 O O . GLY B 1 29 ? -13.039 8.445 -0.462 1 61.72 29 GLY B O 1
ATOM 993 N N . THR B 1 30 ? -10.992 8.805 -0.431 1 74.75 30 THR B N 1
ATOM 994 C CA . THR B 1 30 ? -10.789 7.434 0.032 1 74.75 30 THR B CA 1
ATOM 995 C C . THR B 1 30 ? -11.062 7.324 1.529 1 74.75 30 THR B C 1
ATOM 997 O O . THR B 1 30 ? -10.516 8.094 2.322 1 74.75 30 THR B O 1
ATOM 1000 N N . ILE B 1 31 ? -12.281 6.879 1.847 1 83.88 31 ILE B N 1
ATOM 1001 C CA . ILE B 1 31 ? -12.508 6.434 3.217 1 83.88 31 ILE B CA 1
ATOM 1002 C C . ILE B 1 31 ? -12.023 4.992 3.377 1 83.88 31 ILE B C 1
ATOM 1004 O O . ILE B 1 31 ? -12.445 4.105 2.633 1 83.88 31 ILE B O 1
ATOM 1008 N N . GLY B 1 32 ? -11.117 4.832 4.207 1 87.31 32 GLY B N 1
ATOM 1009 C CA . GLY B 1 32 ? -10.523 3.512 4.34 1 87.31 32 GLY B CA 1
ATOM 1010 C C . GLY B 1 32 ? -10.523 2.998 5.766 1 87.31 32 GLY B C 1
ATOM 1011 O O . GLY B 1 32 ? -10.789 3.754 6.703 1 87.31 32 GLY B O 1
ATOM 1012 N N . VAL B 1 33 ? -10.406 1.7 5.973 1 87.69 33 VAL B N 1
ATOM 1013 C CA . VAL B 1 33 ? -10.227 1.042 7.262 1 87.69 33 VAL B CA 1
ATOM 1014 C C . VAL B 1 33 ? -8.961 0.185 7.234 1 87.69 33 VAL B C 1
ATOM 1016 O O . VAL B 1 33 ? -8.508 -0.227 6.168 1 87.69 33 VAL B O 1
ATOM 1019 N N . ASN B 1 34 ? -8.289 0.105 8.352 1 87.12 34 ASN B N 1
ATOM 1020 C CA . ASN B 1 34 ? -7.191 -0.847 8.508 1 87.12 34 ASN B CA 1
ATOM 1021 C C . ASN B 1 34 ? -7.711 -2.252 8.805 1 87.12 34 ASN B C 1
ATOM 1023 O O . ASN B 1 34 ? -8.578 -2.43 9.664 1 87.12 34 ASN B O 1
ATOM 1027 N N . TYR B 1 35 ? -7.27 -3.18 7.922 1 88.31 35 TYR B N 1
ATOM 1028 C CA . TYR B 1 35 ? -7.582 -4.586 8.156 1 88.31 35 TYR B CA 1
ATOM 1029 C C . TYR B 1 35 ? -6.316 -5.387 8.422 1 88.31 35 TYR B C 1
ATOM 1031 O O . TYR B 1 35 ? -5.43 -5.461 7.566 1 88.31 35 TYR B O 1
ATOM 1039 N N . GLY B 1 36 ? -6.109 -5.785 9.656 1 82.5 36 GLY B N 1
ATOM 1040 C CA . GLY B 1 36 ? -5.02 -6.664 10.039 1 82.5 36 GLY B CA 1
ATOM 1041 C C . GLY B 1 36 ? -5.488 -7.953 10.688 1 82.5 36 GLY B C 1
ATOM 1042 O O . GLY B 1 36 ? -6.559 -7.992 11.305 1 82.5 36 GLY B O 1
ATOM 1043 N N . THR B 1 37 ? -4.902 -9.078 10.289 1 70.88 37 THR B N 1
ATOM 1044 C CA . THR B 1 37 ? -5.281 -10.398 10.789 1 70.88 37 THR B CA 1
ATOM 1045 C C . THR B 1 37 ? -4.871 -10.562 12.25 1 70.88 37 THR B C 1
ATOM 1047 O O . THR B 1 37 ? -5.082 -11.625 12.844 1 70.88 37 THR B O 1
ATOM 1050 N N . VAL B 1 38 ? -4.379 -9.602 12.82 1 66.56 38 VAL B N 1
ATOM 1051 C CA . VAL B 1 38 ? -3.846 -9.805 14.164 1 66.56 38 VAL B CA 1
ATOM 1052 C C . VAL B 1 38 ? -4.992 -9.844 15.172 1 66.56 38 VAL B C 1
ATOM 1054 O O . VAL B 1 38 ? -4.867 -10.445 16.25 1 66.56 38 VAL B O 1
ATOM 1057 N N . VAL B 1 39 ? -6.105 -9.32 14.797 1 60.56 39 VAL B N 1
ATOM 1058 C CA . VAL B 1 39 ? -7.191 -9.281 15.773 1 60.56 39 VAL B CA 1
ATOM 1059 C C . VAL B 1 39 ? -7.895 -10.633 15.805 1 60.56 39 VAL B C 1
ATOM 1061 O O . VAL B 1 39 ? -8.172 -11.227 14.758 1 60.56 39 VAL B O 1
ATOM 1064 N N . ASN B 1 40 ? -8.047 -11.164 17 1 72.19 40 ASN B N 1
ATOM 1065 C CA . ASN B 1 40 ? -8.742 -12.422 17.25 1 72.19 40 ASN B CA 1
ATOM 1066 C C . ASN B 1 40 ? -10.242 -12.289 17 1 72.19 40 ASN B C 1
ATOM 1068 O O . ASN B 1 40 ? -10.812 -11.211 17.141 1 72.19 40 ASN B O 1
ATOM 1072 N N . ASP B 1 41 ? -10.875 -13.352 16.391 1 80.56 41 ASP B N 1
ATOM 1073 C CA . ASP B 1 41 ? -12.312 -13.547 16.266 1 80.56 41 ASP B CA 1
ATOM 1074 C C . ASP B 1 41 ? -12.891 -12.68 15.148 1 80.56 41 ASP B C 1
ATOM 1076 O O . ASP B 1 41 ? -14.031 -12.227 15.242 1 80.56 41 ASP B O 1
ATOM 1080 N N . LEU B 1 42 ? -12.047 -12.266 14.312 1 79.81 42 LEU B N 1
ATOM 1081 C CA . LEU B 1 42 ? -12.617 -11.625 13.141 1 79.81 42 LEU B CA 1
ATOM 1082 C C . LEU B 1 42 ? -13.352 -12.633 12.266 1 79.81 42 LEU B C 1
ATOM 1084 O O . LEU B 1 42 ? -12.922 -13.781 12.148 1 79.81 42 LEU B O 1
ATOM 1088 N N . PRO B 1 43 ? -14.57 -12.219 11.859 1 89.69 43 PRO B N 1
ATOM 1089 C CA . PRO B 1 43 ? -15.195 -13.078 10.844 1 89.69 43 PRO B CA 1
ATOM 1090 C C . PRO B 1 43 ? -14.258 -13.375 9.68 1 89.69 43 PRO B C 1
ATOM 1092 O O . PRO B 1 43 ? -13.203 -12.758 9.547 1 89.69 43 PRO B O 1
ATOM 1095 N N . PRO B 1 44 ? -14.602 -14.508 8.875 1 93.56 44 PRO B N 1
ATOM 1096 C CA . PRO B 1 44 ? -13.828 -14.734 7.652 1 93.56 44 PRO B CA 1
ATOM 1097 C C . PRO B 1 44 ? -13.68 -13.469 6.809 1 93.56 44 PRO B C 1
ATOM 1099 O O . PRO B 1 44 ? -14.594 -12.641 6.766 1 93.56 44 PRO B O 1
ATOM 1102 N N . VAL B 1 45 ? -12.633 -13.281 6.195 1 93.62 45 VAL B N 1
ATOM 1103 C CA . VAL B 1 45 ? -12.281 -12.07 5.461 1 93.62 45 VAL B CA 1
ATOM 1104 C C . VAL B 1 45 ? -13.336 -11.797 4.391 1 93.62 45 VAL B C 1
ATOM 1106 O O . VAL B 1 45 ? -13.641 -10.641 4.09 1 93.62 45 VAL B O 1
ATOM 1109 N N . GLU B 1 46 ? -13.969 -12.891 3.807 1 96.56 46 GLU B N 1
ATOM 1110 C CA . GLU B 1 46 ? -15.008 -12.719 2.795 1 96.56 46 GLU B CA 1
ATOM 1111 C C . GLU B 1 46 ? -16.219 -11.992 3.367 1 96.56 46 GLU B C 1
ATOM 1113 O O . GLU B 1 46 ? -16.844 -11.188 2.68 1 96.56 46 GLU B O 1
ATOM 1118 N N . GLU B 1 47 ? -16.469 -12.352 4.578 1 95.56 47 GLU B N 1
ATOM 1119 C CA . GLU B 1 47 ? -17.594 -11.695 5.234 1 95.56 47 GLU B CA 1
ATOM 1120 C C . GLU B 1 47 ? -17.297 -10.227 5.512 1 95.56 47 GLU B C 1
ATOM 1122 O O . GLU B 1 47 ? -18.172 -9.367 5.352 1 95.56 47 GLU B O 1
ATOM 1127 N N . VAL B 1 48 ? -16.078 -9.953 5.977 1 95.06 48 VAL B N 1
ATOM 1128 C CA . VAL B 1 48 ? -15.664 -8.57 6.215 1 95.06 48 VAL B CA 1
ATOM 1129 C C . VAL B 1 48 ? -15.758 -7.777 4.914 1 95.06 48 VAL B C 1
ATOM 1131 O O . VAL B 1 48 ? -16.328 -6.684 4.887 1 95.06 48 VAL B O 1
ATOM 1134 N N . ALA B 1 49 ? -15.258 -8.281 3.789 1 96.81 49 ALA B N 1
ATOM 1135 C CA . ALA B 1 49 ? -15.281 -7.617 2.488 1 96.81 49 ALA B CA 1
ATOM 1136 C C . ALA B 1 49 ? -16.719 -7.328 2.049 1 96.81 49 ALA B C 1
ATOM 1138 O O . ALA B 1 49 ? -17.016 -6.23 1.577 1 96.81 49 ALA B O 1
ATOM 1139 N N . HIS B 1 50 ? -17.594 -8.289 2.248 1 96.81 50 HIS B N 1
ATOM 1140 C CA . HIS B 1 50 ? -19 -8.125 1.892 1 96.81 50 HIS B CA 1
ATOM 1141 C C . HIS B 1 50 ? -19.641 -7.02 2.715 1 96.81 50 HIS B C 1
ATOM 1143 O O . HIS B 1 50 ? -20.375 -6.188 2.176 1 96.81 50 HIS B O 1
ATOM 1149 N N . PHE B 1 51 ? -19.422 -7.02 4.043 1 96.19 51 PHE B N 1
ATOM 1150 C CA . PHE B 1 51 ? -19.969 -5.992 4.926 1 96.19 51 PHE B CA 1
ATOM 1151 C C . PHE B 1 51 ? -19.516 -4.605 4.48 1 96.19 51 PHE B C 1
ATOM 1153 O O . PHE B 1 51 ? -20.344 -3.691 4.359 1 96.19 51 PHE B O 1
ATOM 1160 N N . LEU B 1 52 ? -18.203 -4.434 4.262 1 94 52 LEU B N 1
ATOM 1161 C CA . LEU B 1 52 ? -17.656 -3.143 3.852 1 94 52 LEU B CA 1
ATOM 1162 C C . LEU B 1 52 ? -18.312 -2.662 2.562 1 94 52 LEU B C 1
ATOM 1164 O O . LEU B 1 52 ? -18.656 -1.484 2.438 1 94 52 LEU B O 1
ATOM 1168 N N . LEU B 1 53 ? -18.516 -3.666 1.626 1 96.44 53 LEU B N 1
ATOM 1169 C CA . LEU B 1 53 ? -19.078 -3.324 0.321 1 96.44 53 LEU B CA 1
ATOM 1170 C C . LEU B 1 53 ? -20.547 -2.961 0.436 1 96.44 53 LEU B C 1
ATOM 1172 O O . LEU B 1 53 ? -20.984 -1.965 -0.139 1 96.44 53 LEU B O 1
ATOM 1176 N N . GLN B 1 54 ? -21.297 -3.652 1.26 1 96.69 54 GLN B N 1
ATOM 1177 C CA . GLN B 1 54 ? -22.75 -3.57 1.216 1 96.69 54 GLN B CA 1
ATOM 1178 C C . GLN B 1 54 ? -23.281 -2.635 2.299 1 96.69 54 GLN B C 1
ATOM 1180 O O . GLN B 1 54 ? -24.359 -2.051 2.15 1 96.69 54 GLN B O 1
ATOM 1185 N N . LYS B 1 55 ? -22.547 -2.51 3.367 1 96.31 55 LYS B N 1
ATOM 1186 C CA . LYS B 1 55 ? -23.156 -1.888 4.547 1 96.31 55 LYS B CA 1
ATOM 1187 C C . LYS B 1 55 ? -22.406 -0.611 4.93 1 96.31 55 LYS B C 1
ATOM 1189 O O . LYS B 1 55 ? -22.766 0.053 5.906 1 96.31 55 LYS B O 1
ATOM 1194 N N . THR B 1 56 ? -21.312 -0.236 4.305 1 93.38 56 THR B N 1
ATOM 1195 C CA . THR B 1 56 ? -20.562 0.958 4.66 1 93.38 56 THR B CA 1
ATOM 1196 C C . THR B 1 56 ? -20.266 1.799 3.422 1 93.38 56 THR B C 1
ATOM 1198 O O . THR B 1 56 ? -20.609 1.411 2.305 1 93.38 56 THR B O 1
ATOM 1201 N N . ILE B 1 57 ? -19.656 2.99 3.559 1 92 57 ILE B N 1
ATOM 1202 C CA . ILE B 1 57 ? -19.234 3.873 2.477 1 92 57 ILE B CA 1
ATOM 1203 C C . ILE B 1 57 ? -17.75 3.689 2.217 1 92 57 ILE B C 1
ATOM 1205 O O . ILE B 1 57 ? -17.141 4.441 1.443 1 92 57 ILE B O 1
ATOM 1209 N N . ILE B 1 58 ? -17.141 2.719 2.896 1 90.12 58 ILE B N 1
ATOM 1210 C CA . ILE B 1 58 ? -15.703 2.477 2.77 1 90.12 58 ILE B CA 1
ATOM 1211 C C . ILE B 1 58 ? -15.375 2.086 1.33 1 90.12 58 ILE B C 1
ATOM 1213 O O . ILE B 1 58 ? -16.047 1.241 0.738 1 90.12 58 ILE B O 1
ATOM 1217 N N . ASN B 1 59 ? -14.344 2.652 0.793 1 93.44 59 ASN B N 1
ATOM 1218 C CA . ASN B 1 59 ? -13.945 2.297 -0.565 1 93.44 59 ASN B CA 1
ATOM 1219 C C . ASN B 1 59 ? -12.453 1.959 -0.642 1 93.44 59 ASN B C 1
ATOM 1221 O O . ASN B 1 59 ? -11.906 1.807 -1.733 1 93.44 59 ASN B O 1
ATOM 1225 N N . CYS B 1 60 ? -11.812 1.856 0.509 1 94.12 60 CYS B N 1
ATOM 1226 C CA . CYS B 1 60 ? -10.414 1.456 0.571 1 94.12 60 CYS B CA 1
ATOM 1227 C C . CYS B 1 60 ? -10.133 0.655 1.836 1 94.12 60 CYS B C 1
ATOM 1229 O O . CYS B 1 60 ? -10.648 0.976 2.908 1 94.12 60 CYS B O 1
ATOM 1231 N N . VAL B 1 61 ? -9.312 -0.365 1.741 1 94.5 61 VAL B N 1
ATOM 1232 C CA . VAL B 1 61 ? -8.828 -1.126 2.889 1 94.5 61 VAL B CA 1
ATOM 1233 C C . VAL B 1 61 ? -7.305 -1.116 2.914 1 94.5 61 VAL B C 1
ATOM 1235 O O . VAL B 1 61 ? -6.66 -1.295 1.877 1 94.5 61 VAL B O 1
ATOM 1238 N N . ARG B 1 62 ? -6.801 -0.768 4.039 1 92 62 ARG B N 1
ATOM 1239 C CA . ARG B 1 62 ? -5.363 -0.861 4.254 1 92 62 ARG B CA 1
ATOM 1240 C C . ARG B 1 62 ? -4.988 -2.209 4.863 1 92 62 ARG B C 1
ATOM 1242 O O . ARG B 1 62 ? -5.531 -2.604 5.895 1 92 62 ARG B O 1
ATOM 1249 N N . LEU B 1 63 ? -4.105 -2.898 4.133 1 93.38 63 LEU B N 1
ATOM 1250 C CA . LEU B 1 63 ? -3.586 -4.195 4.559 1 93.38 63 LEU B CA 1
ATOM 1251 C C . LEU B 1 63 ? -2.125 -4.082 4.98 1 93.38 63 LEU B C 1
ATOM 1253 O O . LEU B 1 63 ? -1.414 -3.176 4.539 1 93.38 63 LEU B O 1
ATOM 1257 N N . PHE B 1 64 ? -1.638 -5.082 5.723 1 89.69 64 PHE B N 1
ATOM 1258 C CA . PHE B 1 64 ? -0.278 -5.055 6.246 1 89.69 64 PHE B CA 1
ATOM 1259 C C . PHE B 1 64 ? 0.551 -6.191 5.66 1 89.69 64 PHE B C 1
ATOM 1261 O O . PHE B 1 64 ? 1.686 -6.422 6.082 1 89.69 64 PHE B O 1
ATOM 1268 N N . ASP B 1 65 ? -0.082 -6.895 4.707 1 88.19 65 ASP B N 1
ATOM 1269 C CA . ASP B 1 65 ? 0.612 -7.906 3.92 1 88.19 65 ASP B CA 1
ATOM 1270 C C . ASP B 1 65 ? -0.142 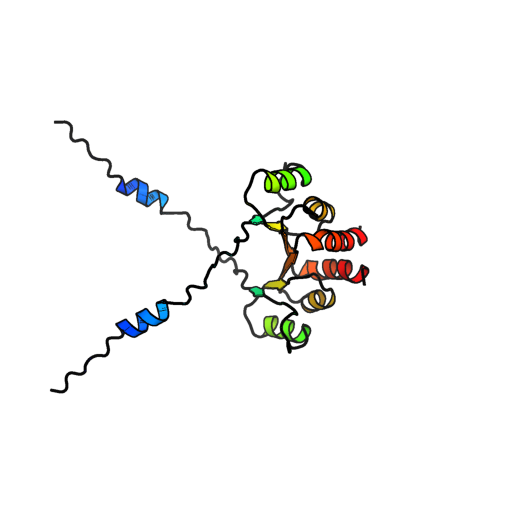-8.211 2.627 1 88.19 65 ASP B C 1
ATOM 1272 O O . ASP B 1 65 ? -1.243 -7.699 2.41 1 88.19 65 ASP B O 1
ATOM 1276 N N . ALA B 1 66 ? 0.51 -8.961 1.787 1 91.38 66 ALA B N 1
ATOM 1277 C CA . ALA B 1 66 ? -0.083 -9.328 0.503 1 91.38 66 ALA B CA 1
ATOM 1278 C C . ALA B 1 66 ? -0.552 -10.781 0.512 1 91.38 66 ALA B C 1
ATOM 1280 O O . ALA B 1 66 ? -0.319 -11.523 -0.446 1 91.38 66 ALA B O 1
ATOM 1281 N N . ASN B 1 67 ? -1.234 -11.148 1.59 1 90.31 67 ASN B N 1
ATOM 1282 C CA . ASN B 1 67 ? -1.798 -12.492 1.655 1 90.31 67 ASN B CA 1
ATOM 1283 C C . ASN B 1 67 ? -2.799 -12.742 0.53 1 90.31 67 ASN B C 1
ATOM 1285 O O . ASN B 1 67 ? -3.777 -12 0.394 1 90.31 67 ASN B O 1
ATOM 1289 N N . PRO B 1 68 ? -2.578 -13.82 -0.279 1 92.31 68 PRO B N 1
ATOM 1290 C CA . PRO B 1 68 ? -3.42 -14.016 -1.461 1 92.31 68 PRO B CA 1
ATOM 1291 C C . PRO B 1 68 ? -4.891 -14.242 -1.108 1 92.31 68 PRO B C 1
ATOM 1293 O O . PRO B 1 68 ? -5.777 -13.789 -1.838 1 92.31 68 PRO B O 1
ATOM 1296 N N . SER B 1 69 ? -5.148 -14.898 -0.038 1 92.25 69 SER B N 1
ATOM 1297 C CA . SER B 1 69 ? -6.535 -15.133 0.355 1 92.25 69 SER B CA 1
ATOM 1298 C C . SER B 1 69 ? -7.242 -13.828 0.694 1 92.25 69 SER B C 1
ATOM 1300 O O . SER B 1 69 ? -8.398 -13.633 0.326 1 92.25 69 SER B O 1
ATOM 1302 N N . THR B 1 70 ? -6.527 -12.992 1.449 1 94.38 70 THR B N 1
ATOM 1303 C CA . THR B 1 70 ? -7.09 -11.688 1.78 1 94.38 70 THR B CA 1
ATOM 1304 C C . THR B 1 70 ? -7.305 -10.852 0.52 1 94.38 70 THR B C 1
ATOM 1306 O O . THR B 1 70 ? -8.367 -10.258 0.336 1 94.38 70 THR B O 1
ATOM 1309 N N . LEU B 1 71 ? -6.344 -10.852 -0.362 1 95.31 71 LEU B N 1
ATOM 1310 C CA . LEU B 1 71 ? -6.43 -10.102 -1.607 1 95.31 71 LEU B CA 1
ATOM 1311 C C . LEU B 1 71 ? -7.605 -10.578 -2.451 1 95.31 71 LEU B C 1
ATOM 1313 O O . LEU B 1 71 ? -8.383 -9.766 -2.957 1 95.31 71 LEU B O 1
ATOM 1317 N N . ARG B 1 72 ? -7.824 -11.836 -2.51 1 96.5 72 ARG B N 1
ATOM 1318 C CA . ARG B 1 72 ? -8.898 -12.398 -3.318 1 96.5 72 ARG B CA 1
ATOM 1319 C C . ARG B 1 72 ? -10.266 -11.992 -2.773 1 96.5 72 ARG B C 1
ATOM 1321 O O . ARG B 1 72 ? -11.203 -11.781 -3.539 1 96.5 72 ARG B O 1
ATOM 1328 N N . ALA B 1 73 ? -10.289 -11.906 -1.467 1 96.62 73 ALA B N 1
ATOM 1329 C CA . ALA B 1 73 ? -11.555 -11.539 -0.844 1 96.62 73 ALA B CA 1
ATOM 1330 C C . ALA B 1 73 ? -11.977 -10.133 -1.241 1 96.62 73 ALA B C 1
ATOM 1332 O O . ALA B 1 73 ? -13.164 -9.797 -1.218 1 96.62 73 ALA B O 1
ATOM 1333 N N . PHE B 1 74 ? -11.055 -9.266 -1.661 1 97.12 74 PHE B N 1
ATOM 1334 C CA . PHE B 1 74 ? -11.375 -7.887 -2.004 1 97.12 74 PHE B CA 1
ATOM 1335 C C . PHE B 1 74 ? -11.344 -7.684 -3.514 1 97.12 74 PHE B C 1
ATOM 1337 O O . PHE B 1 74 ? -11.633 -6.59 -4.004 1 97.12 74 PHE B O 1
ATOM 1344 N N . ALA B 1 75 ? -11.016 -8.75 -4.242 1 97.31 75 ALA B N 1
ATOM 1345 C CA . ALA B 1 75 ? -10.953 -8.641 -5.699 1 97.31 75 ALA B CA 1
ATOM 1346 C C . ALA B 1 75 ? -12.352 -8.477 -6.289 1 97.31 75 ALA B C 1
ATOM 1348 O O . ALA B 1 75 ? -13.32 -9.062 -5.797 1 97.31 75 ALA B O 1
ATOM 1349 N N . HIS B 1 76 ? -12.461 -7.645 -7.297 1 96.12 76 HIS B N 1
ATOM 1350 C CA . HIS B 1 76 ? -13.641 -7.484 -8.141 1 96.12 76 HIS B CA 1
ATOM 1351 C C . HIS B 1 76 ? -14.82 -6.941 -7.344 1 96.12 76 HIS B C 1
ATOM 1353 O O . HIS B 1 76 ? -15.977 -7.273 -7.629 1 96.12 76 HIS B O 1
ATOM 1359 N N . ASN B 1 77 ? -14.594 -6.117 -6.332 1 97.06 77 ASN B N 1
ATOM 1360 C CA . ASN B 1 77 ? -15.727 -5.609 -5.566 1 97.06 77 ASN B CA 1
ATOM 1361 C C . ASN B 1 77 ? -15.742 -4.086 -5.516 1 97.06 77 ASN B C 1
ATOM 1363 O O . ASN B 1 77 ? -16.609 -3.484 -4.887 1 97.06 77 ASN B O 1
ATOM 1367 N N . GLY B 1 78 ? -14.766 -3.479 -6.07 1 95.19 78 GLY B N 1
ATOM 1368 C CA . GLY B 1 78 ? -14.75 -2.027 -6.164 1 95.19 78 GLY B CA 1
ATOM 1369 C C . GLY B 1 78 ? -14.016 -1.365 -5.012 1 95.19 78 GLY B C 1
ATOM 1370 O O . GLY B 1 78 ? -13.797 -0.153 -5.023 1 95.19 78 GLY B O 1
ATOM 1371 N N . ILE B 1 79 ? -13.602 -2.074 -3.988 1 95.62 79 ILE B N 1
ATOM 1372 C CA . ILE B 1 79 ? -12.82 -1.552 -2.873 1 95.62 79 ILE B CA 1
ATOM 1373 C C . ILE B 1 79 ? -11.336 -1.602 -3.217 1 95.62 79 ILE B C 1
ATOM 1375 O O . ILE B 1 79 ? -10.797 -2.67 -3.514 1 95.62 79 ILE B O 1
ATOM 1379 N N . GLU B 1 80 ? -10.719 -0.538 -3.162 1 95.75 80 GLU B N 1
ATOM 1380 C CA . GLU B 1 80 ? -9.273 -0.462 -3.396 1 95.75 80 GLU B CA 1
ATOM 1381 C C . GLU B 1 80 ? -8.492 -0.966 -2.188 1 95.75 80 GLU B C 1
ATOM 1383 O O . GLU B 1 80 ? -8.961 -0.862 -1.051 1 95.75 80 GLU B O 1
ATOM 1388 N N . VAL B 1 81 ? -7.262 -1.44 -2.475 1 96 81 VAL B N 1
ATOM 1389 C CA . VAL B 1 81 ? -6.422 -1.924 -1.382 1 96 81 VAL B CA 1
ATOM 1390 C C . VAL B 1 81 ? -5.133 -1.107 -1.319 1 96 81 VAL B C 1
ATOM 1392 O O . VAL B 1 81 ? -4.543 -0.786 -2.354 1 96 81 VAL B O 1
ATOM 1395 N N . THR B 1 82 ? -4.801 -0.667 -0.179 1 94.69 82 THR B N 1
ATOM 1396 C CA . THR B 1 82 ? -3.467 -0.177 0.145 1 94.69 82 THR B CA 1
ATOM 1397 C C . THR B 1 82 ? -2.711 -1.189 1.001 1 94.69 82 THR B C 1
ATOM 1399 O O . THR B 1 82 ? -3.264 -1.732 1.961 1 94.69 82 THR B O 1
ATOM 1402 N N . ILE B 1 83 ? -1.466 -1.454 0.589 1 94.81 83 ILE B N 1
ATOM 1403 C CA . ILE B 1 83 ? -0.667 -2.406 1.354 1 94.81 83 ILE B CA 1
ATOM 1404 C C . ILE B 1 83 ? 0.543 -1.697 1.958 1 94.81 83 ILE B C 1
ATOM 1406 O O . ILE B 1 83 ? 1.291 -1.021 1.249 1 94.81 83 ILE B O 1
ATOM 1410 N N . ILE B 1 84 ? 0.736 -1.773 3.258 1 93.19 84 ILE B N 1
ATOM 1411 C CA . ILE B 1 84 ? 1.96 -1.34 3.922 1 93.19 84 ILE B CA 1
ATOM 1412 C C . ILE B 1 84 ? 2.943 -2.504 4.004 1 93.19 84 ILE B C 1
ATOM 1414 O O . ILE B 1 84 ? 2.609 -3.572 4.52 1 93.19 84 ILE B O 1
ATOM 1418 N N . VAL B 1 85 ? 4.156 -2.281 3.51 1 94.75 85 VAL B N 1
ATOM 1419 C CA . VAL B 1 85 ? 5.188 -3.312 3.455 1 94.75 85 VAL B CA 1
ATOM 1420 C C . VAL B 1 85 ? 6.43 -2.844 4.203 1 94.75 85 VAL B C 1
ATOM 1422 O O . VAL B 1 85 ? 7.16 -1.973 3.725 1 94.75 85 VAL B O 1
ATOM 1425 N N . PRO B 1 86 ? 6.629 -3.438 5.414 1 94.25 86 PRO B N 1
ATOM 1426 C CA . PRO B 1 86 ? 7.898 -3.129 6.078 1 94.25 86 PRO B CA 1
ATOM 1427 C C . PRO B 1 86 ? 9.109 -3.434 5.203 1 94.25 86 PRO B C 1
ATOM 1429 O O . PRO B 1 86 ? 9.062 -4.34 4.363 1 94.25 86 PRO B O 1
ATOM 1432 N N . ASN B 1 87 ? 10.156 -2.697 5.434 1 96.5 87 ASN B N 1
ATOM 1433 C CA . ASN B 1 87 ? 11.32 -2.801 4.555 1 96.5 87 ASN B CA 1
ATOM 1434 C C . ASN B 1 87 ? 11.867 -4.223 4.516 1 96.5 87 ASN B C 1
ATOM 1436 O O . ASN B 1 87 ? 12.297 -4.699 3.465 1 96.5 87 ASN B O 1
ATOM 1440 N N . GLU B 1 88 ? 11.852 -4.965 5.609 1 95.81 88 GLU B N 1
ATOM 1441 C CA . GLU B 1 88 ? 12.391 -6.316 5.707 1 95.81 88 GLU B CA 1
ATOM 1442 C C . GLU B 1 88 ? 11.602 -7.289 4.84 1 95.81 88 GLU B C 1
ATOM 1444 O O . GLU B 1 88 ? 12.102 -8.352 4.473 1 95.81 88 GLU B O 1
ATOM 1449 N N . GLN B 1 89 ? 10.414 -6.926 4.484 1 93.81 89 GLN B N 1
ATOM 1450 C CA . GLN B 1 89 ? 9.547 -7.816 3.727 1 93.81 89 GLN B CA 1
ATOM 1451 C C . GLN B 1 89 ? 9.531 -7.441 2.248 1 93.81 89 GLN B C 1
ATOM 1453 O O . GLN B 1 89 ? 8.938 -8.156 1.43 1 93.81 89 GLN B O 1
ATOM 1458 N N . ILE B 1 90 ? 10.117 -6.391 1.811 1 95.44 90 ILE B N 1
ATOM 1459 C CA . ILE B 1 90 ? 10.078 -5.914 0.433 1 95.44 90 ILE B CA 1
ATOM 1460 C C . ILE B 1 90 ? 10.688 -6.961 -0.495 1 95.44 90 ILE B C 1
ATOM 1462 O O . ILE B 1 90 ? 10.141 -7.242 -1.565 1 95.44 90 ILE B O 1
ATOM 1466 N N . PRO B 1 91 ? 11.828 -7.652 -0.113 1 94.31 91 PRO B N 1
ATOM 1467 C CA . PRO B 1 91 ? 12.375 -8.664 -1.023 1 94.31 91 PRO B CA 1
ATOM 1468 C C . PRO B 1 91 ? 11.391 -9.797 -1.304 1 94.31 91 PRO B C 1
ATOM 1470 O O . PRO B 1 91 ? 11.32 -10.297 -2.432 1 94.31 91 PRO B O 1
ATOM 1473 N N . ASP B 1 92 ? 10.641 -10.18 -0.306 1 91.06 92 ASP B N 1
ATOM 1474 C CA . ASP B 1 92 ? 9.641 -11.219 -0.511 1 91.06 92 ASP B CA 1
ATOM 1475 C C . ASP B 1 92 ? 8.578 -10.766 -1.515 1 91.06 92 ASP B C 1
ATOM 1477 O O . ASP B 1 92 ? 8.195 -11.531 -2.406 1 91.06 92 ASP B O 1
ATOM 1481 N N . LEU B 1 93 ? 8.172 -9.602 -1.344 1 91 93 LEU B N 1
ATOM 1482 C CA . LEU B 1 93 ? 7.176 -9.07 -2.266 1 91 93 LEU B CA 1
ATOM 1483 C C . LEU B 1 93 ? 7.742 -8.953 -3.676 1 91 93 LEU B C 1
ATOM 1485 O O . LEU B 1 93 ? 7.059 -9.258 -4.656 1 91 93 LEU B O 1
ATOM 1489 N N . ALA B 1 94 ? 8.953 -8.547 -3.805 1 91.75 94 ALA B N 1
ATOM 1490 C CA . ALA B 1 94 ? 9.594 -8.406 -5.109 1 91.75 94 ALA B CA 1
ATOM 1491 C C . ALA B 1 94 ? 9.703 -9.75 -5.816 1 91.75 94 ALA B C 1
ATOM 1493 O O . ALA B 1 94 ? 9.508 -9.844 -7.031 1 91.75 94 ALA B O 1
ATOM 1494 N N . LYS B 1 95 ? 9.992 -10.734 -5.027 1 88.19 95 LYS B N 1
ATOM 1495 C CA . LYS B 1 95 ? 10.086 -12.086 -5.582 1 88.19 95 LYS B CA 1
ATOM 1496 C C . LYS B 1 95 ? 8.742 -12.547 -6.125 1 88.19 95 LYS B C 1
ATOM 1498 O O . LYS B 1 95 ? 8.672 -13.18 -7.184 1 88.19 95 LYS B O 1
ATOM 1503 N N . LEU B 1 96 ? 7.766 -12.219 -5.449 1 83 96 LEU B N 1
ATOM 1504 C CA . LEU B 1 96 ? 6.426 -12.586 -5.891 1 83 96 LEU B CA 1
ATOM 1505 C C . LEU B 1 96 ? 6.074 -11.891 -7.199 1 83 96 LEU B C 1
ATOM 1507 O O . LEU B 1 96 ? 5.473 -12.492 -8.094 1 83 96 LEU B O 1
ATOM 1511 N N . SER B 1 97 ? 6.52 -10.75 -7.332 1 78.44 97 SER B N 1
ATOM 1512 C CA . SER B 1 97 ? 6.156 -9.938 -8.492 1 78.44 97 SER B CA 1
ATOM 1513 C C . SER B 1 97 ? 7.012 -10.297 -9.703 1 78.44 97 SER B C 1
ATOM 1515 O O . SER B 1 97 ? 6.602 -10.07 -10.844 1 78.44 97 SER B O 1
ATOM 1517 N N . PHE B 1 98 ? 8.195 -10.766 -9.516 1 68.56 98 PHE B N 1
ATOM 1518 C CA . PHE B 1 98 ? 9.094 -11.18 -10.586 1 68.56 98 PHE B CA 1
ATOM 1519 C C . PHE B 1 98 ? 8.609 -12.469 -11.227 1 68.56 98 PHE B C 1
ATOM 1521 O O . PHE B 1 98 ? 8.773 -12.672 -12.438 1 68.56 98 PHE B O 1
ATOM 1528 N N . ALA B 1 99 ? 8.039 -13.281 -10.477 1 61.31 99 ALA B N 1
ATOM 1529 C CA . ALA B 1 99 ? 7.637 -14.586 -11 1 61.31 99 ALA B CA 1
ATOM 1530 C C . ALA B 1 99 ? 6.59 -14.438 -12.102 1 61.31 99 ALA B C 1
ATOM 1532 O O . ALA B 1 99 ? 6.348 -15.375 -12.867 1 61.31 99 ALA B O 1
ATOM 1533 N N . GLN B 1 100 ? 6.035 -13.43 -12.219 1 57.31 100 GLN B N 1
ATOM 1534 C CA . GLN B 1 100 ? 5.086 -13.289 -13.312 1 57.31 100 GLN B CA 1
ATOM 1535 C C . GLN B 1 100 ? 5.758 -12.695 -14.547 1 57.31 100 GLN B C 1
ATOM 1537 O O . GLN B 1 100 ? 5.203 -12.734 -15.648 1 57.31 100 GLN B O 1
ATOM 1542 N N . GLN B 1 101 ? 7.008 -12.094 -14.414 1 44.59 101 GLN B N 1
ATOM 1543 C CA . GLN B 1 101 ? 7.648 -11.664 -15.656 1 44.59 101 GLN B CA 1
ATOM 1544 C C . GLN B 1 101 ? 8.289 -12.852 -16.375 1 44.59 101 GLN B C 1
ATOM 1546 O O . GLN B 1 101 ? 8.734 -13.805 -15.734 1 44.59 101 GLN B O 1
#

Sequence (202 aa):
MEKENGVSTSVVANVLLTFVITFFIGVQGTIGVNYGTVVNDLPPVEEVAHFLLQKTIINCVRLFDANPSTLRAFAHNGIEVTIIVPNEQIPDLAKLSFAQQMEKENGVSTSVVANVLLTFVITFFIGVQGTIGVNYGTVVNDLPPVEEVAHFLLQKTIINCVRLFDANPSTLRAFAHNGIEVTIIVPNEQIPDLAKLSFAQQ

Organism: NCBI:txid261450

Nearest PDB structures (foldseek):
  5coq-assembly1_B  TM=4.268E-01  e=4.693E-01  Mycobacterium tuberculosis
  4kny-assembly1_A  TM=4.855E-01  e=4.851E+00  Escherichia coli K-12
  3obi-assembly1_A  TM=4.404E-01  e=3.041E+00  Rhodopseudomonas palustris CGA009
  4kfc-assembly1_A  TM=4.752E-01  e=6.335E+00  Escherichia coli K-12
  4kfc-assembly1_B  TM=4.693E-01  e=8.274E+00  Escherichia coli K-12

InterPro domains:
  IPR000490 Glycoside hydrolase family 17 [PF00332] (31-95)
  IPR017853 Glycoside hydrolase superfamily [SSF51445] (31-93)
  IPR044965 Glycoside hydrolase family 17, plant [PTHR32227] (21-100)